Protein AF-A0A9J6PL91-F1 (afdb_monomer_lite)

Secondary structure (DSSP, 8-state):
-------PPPPPPP------------PPP----------S-TT------PPPSHHHHHHHHHHHHHTTB-HHHHHHHHHHHHTT-TT-EETTTTEETTTTB-HHHHHHHT-TTS--HHHHHHHHHHHIIIIIHHHHHHHH---TTT-BHHHHHHHHHHHHHHHHHHHHHHHTT--SBHHHHHHHHHHHHHHHTTPPPPPHHHHHHHHHHHS-GGGGGGTTT-BHHHHHHHHHHHH-TTTTTSBSBPTT-----

Radius of gyration: 18.69 Å; chains: 1; bounding box: 42×57×49 Å

InterPro domains:
  IPR023346 Lysozyme-like domain superfamily [SSF53955] (52-127)

Structure (mmCIF, N/CA/C/O backbone):
data_AF-A0A9J6PL91-F1
#
_entry.id   AF-A0A9J6PL91-F1
#
loop_
_atom_site.group_PDB
_atom_site.id
_atom_site.type_symbol
_atom_site.label_atom_id
_atom_site.label_alt_id
_atom_site.label_comp_id
_atom_site.label_asym_id
_atom_site.label_entity_id
_atom_site.label_seq_id
_atom_site.pdbx_PDB_ins_code
_atom_site.Cartn_x
_atom_site.Cartn_y
_atom_site.Cartn_z
_atom_site.occupancy
_atom_site.B_iso_or_equiv
_atom_site.auth_seq_id
_atom_site.auth_comp_id
_atom_site.auth_asym_id
_atom_site.auth_atom_id
_atom_site.pdbx_PDB_model_num
ATOM 1 N N . MET A 1 1 ? 14.217 32.139 1.574 1.00 29.06 1 MET A N 1
ATOM 2 C CA . MET A 1 1 ? 14.626 30.835 1.013 1.00 29.06 1 MET A CA 1
ATOM 3 C C . MET A 1 1 ? 15.094 29.975 2.173 1.00 29.06 1 MET A C 1
ATOM 5 O O . MET A 1 1 ? 16.170 30.234 2.690 1.00 29.06 1 MET A O 1
ATOM 9 N N . ALA A 1 2 ? 14.244 29.075 2.669 1.00 24.94 2 ALA A N 1
ATOM 10 C CA . ALA A 1 2 ? 14.565 28.221 3.812 1.00 24.94 2 ALA A CA 1
ATOM 11 C C . ALA A 1 2 ? 15.039 26.855 3.299 1.00 24.94 2 ALA A C 1
ATOM 13 O O . ALA A 1 2 ? 14.345 26.223 2.505 1.00 24.94 2 ALA A O 1
ATOM 14 N N . GLN A 1 3 ? 16.242 26.459 3.711 1.00 22.53 3 GLN A N 1
ATOM 15 C CA . GLN A 1 3 ? 16.859 25.169 3.418 1.00 22.53 3 GLN A CA 1
ATOM 16 C C . GLN A 1 3 ? 16.102 24.057 4.159 1.00 22.53 3 GLN A C 1
ATOM 18 O O . GLN A 1 3 ? 15.928 24.126 5.375 1.00 22.53 3 GLN A O 1
ATOM 23 N N . LEU A 1 4 ? 15.648 23.045 3.418 1.00 26.25 4 LEU A N 1
ATOM 24 C CA . LEU A 1 4 ? 15.196 21.768 3.965 1.00 26.25 4 LEU A CA 1
ATOM 25 C C . LEU A 1 4 ? 16.441 21.011 4.431 1.00 26.25 4 LEU A C 1
ATOM 27 O O . LEU A 1 4 ? 17.253 20.595 3.610 1.00 26.25 4 LEU A O 1
ATOM 31 N N . GLY A 1 5 ? 16.606 20.935 5.751 1.00 24.16 5 GLY A N 1
ATOM 32 C CA . GLY A 1 5 ? 17.713 20.248 6.402 1.00 24.16 5 GLY A CA 1
ATOM 33 C C . GLY A 1 5 ? 17.695 18.744 6.150 1.00 24.16 5 GLY A C 1
ATOM 34 O O . GLY A 1 5 ? 16.637 18.121 6.035 1.00 24.16 5 GLY A O 1
ATOM 35 N N . ASP A 1 6 ? 18.903 18.201 6.080 1.00 25.50 6 ASP A N 1
ATOM 36 C CA . ASP A 1 6 ? 19.236 16.805 5.844 1.00 25.50 6 ASP A CA 1
ATOM 37 C C . ASP A 1 6 ? 18.478 15.855 6.782 1.00 25.50 6 ASP A C 1
ATOM 39 O O . ASP A 1 6 ? 18.680 15.837 7.998 1.00 25.50 6 ASP A O 1
ATOM 43 N N . ILE A 1 7 ? 17.617 15.017 6.201 1.00 26.23 7 ILE A N 1
ATOM 44 C CA . ILE A 1 7 ? 17.064 13.851 6.886 1.00 26.23 7 ILE A CA 1
ATOM 45 C C . ILE A 1 7 ? 18.107 12.742 6.764 1.00 26.23 7 ILE A C 1
ATOM 47 O O . ILE A 1 7 ? 18.254 12.122 5.712 1.00 26.23 7 ILE A O 1
ATOM 51 N N . ALA A 1 8 ? 18.849 12.514 7.847 1.00 22.86 8 ALA A N 1
ATOM 52 C CA . ALA A 1 8 ? 19.732 11.363 7.973 1.00 22.86 8 ALA A CA 1
ATOM 53 C C . ALA A 1 8 ? 18.952 10.052 7.721 1.00 22.86 8 ALA A C 1
ATOM 55 O O . ALA A 1 8 ? 17.787 9.951 8.131 1.00 22.86 8 ALA A O 1
ATOM 56 N N . PRO A 1 9 ? 19.564 9.039 7.076 1.00 24.72 9 PRO A N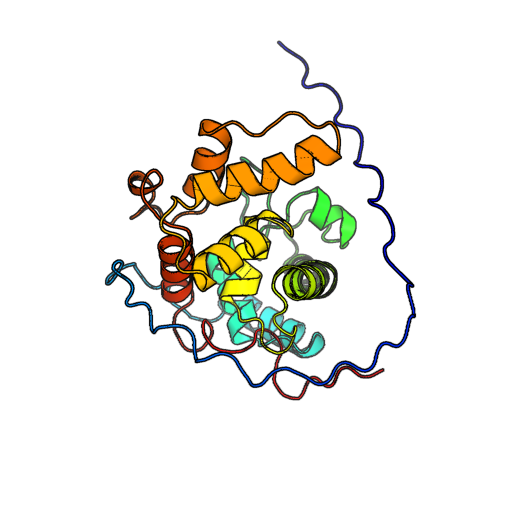 1
ATOM 57 C CA . PRO A 1 9 ? 18.930 7.738 6.897 1.00 24.72 9 PRO A CA 1
ATOM 58 C C . PRO A 1 9 ? 18.559 7.145 8.259 1.00 24.72 9 PRO A C 1
ATOM 60 O O . PRO A 1 9 ? 19.304 7.268 9.235 1.00 24.72 9 PRO A O 1
ATOM 63 N N . ALA A 1 10 ? 17.382 6.523 8.330 1.00 27.28 10 ALA A N 1
ATOM 64 C CA . ALA A 1 10 ? 16.941 5.838 9.535 1.00 27.28 10 ALA A CA 1
ATOM 65 C C . ALA A 1 10 ? 17.964 4.750 9.921 1.00 27.28 10 ALA A C 1
ATOM 67 O O . ALA A 1 10 ? 18.401 4.005 9.039 1.00 27.28 10 ALA A O 1
ATOM 68 N N . PRO A 1 11 ? 18.351 4.632 11.205 1.00 23.22 11 PRO A N 1
ATOM 69 C CA . PRO A 1 11 ? 19.074 3.455 11.661 1.00 23.22 11 PRO A CA 1
ATOM 70 C C . PRO A 1 11 ? 18.195 2.217 11.451 1.00 23.22 11 PRO A C 1
ATOM 72 O O . PRO A 1 11 ? 16.970 2.297 11.576 1.00 23.22 11 PRO A O 1
ATOM 75 N N . ALA A 1 12 ? 18.827 1.088 11.126 1.00 26.31 12 ALA A N 1
ATOM 76 C CA . ALA A 1 12 ? 18.164 -0.207 11.098 1.00 26.31 12 ALA A CA 1
ATOM 77 C C . ALA A 1 12 ? 17.419 -0.411 12.426 1.00 26.31 12 ALA A C 1
ATOM 79 O O . ALA A 1 12 ? 18.000 -0.234 13.500 1.00 26.31 12 ALA A O 1
ATOM 80 N N . GLY A 1 13 ? 16.121 -0.709 12.343 1.00 26.00 13 GLY A N 1
ATOM 81 C CA . GLY A 1 13 ? 15.351 -1.131 13.508 1.00 26.00 13 GLY A CA 1
ATOM 82 C C . GLY A 1 13 ? 15.956 -2.403 14.114 1.00 26.00 13 GLY A C 1
ATOM 83 O O . GLY A 1 13 ? 16.720 -3.091 13.433 1.00 26.00 13 GLY A O 1
ATOM 84 N N . PRO A 1 14 ? 15.659 -2.706 15.387 1.00 24.48 14 PRO A N 1
ATOM 85 C CA . PRO A 1 14 ? 16.159 -3.912 16.029 1.00 24.48 14 PRO A CA 1
ATOM 86 C C . PRO A 1 14 ? 15.794 -5.161 15.218 1.00 24.48 14 PRO A C 1
ATOM 88 O O . PRO A 1 14 ? 14.657 -5.337 14.781 1.00 24.48 14 PRO A O 1
ATOM 91 N N . ASP A 1 15 ? 16.805 -6.001 15.020 1.00 26.55 15 ASP A N 1
ATOM 92 C CA . ASP A 1 15 ? 16.700 -7.350 14.485 1.00 26.55 15 ASP A CA 1
ATOM 93 C C . ASP A 1 15 ? 15.988 -8.228 15.526 1.00 26.55 15 ASP A C 1
ATOM 95 O O . ASP A 1 15 ? 16.507 -8.442 16.622 1.00 26.55 15 ASP A O 1
ATOM 99 N N . PHE A 1 16 ? 14.775 -8.683 15.209 1.00 26.84 16 PHE A N 1
ATOM 100 C CA . PHE A 1 16 ? 13.997 -9.607 16.041 1.00 26.84 16 PHE A CA 1
ATOM 101 C C . PHE A 1 16 ? 14.114 -11.055 15.547 1.00 26.84 16 PHE A C 1
ATOM 103 O O . PHE A 1 16 ? 13.151 -11.821 15.607 1.00 26.84 16 PHE A O 1
ATOM 110 N N . THR A 1 17 ? 15.282 -11.461 15.047 1.00 24.94 17 THR A N 1
ATOM 111 C CA . THR A 1 17 ? 15.563 -12.879 14.822 1.00 24.94 17 THR A CA 1
ATOM 112 C C . THR A 1 17 ? 16.058 -13.552 16.112 1.00 24.94 17 THR A C 1
ATOM 114 O O . THR A 1 17 ? 17.029 -13.132 16.733 1.00 24.94 17 THR A O 1
ATOM 117 N N . ASN A 1 18 ? 15.375 -14.645 16.477 1.00 26.67 18 ASN A N 1
ATOM 118 C CA . ASN A 1 18 ? 15.661 -15.626 17.537 1.00 26.67 18 ASN A CA 1
ATOM 119 C C . ASN A 1 18 ? 15.235 -15.313 18.983 1.00 26.67 18 ASN A C 1
ATOM 121 O O . ASN A 1 18 ? 15.997 -14.804 19.800 1.00 26.67 18 ASN A O 1
ATOM 125 N N . GLY A 1 19 ? 14.059 -15.840 19.334 1.00 22.44 19 GLY A N 1
ATOM 126 C CA . GLY A 1 19 ? 13.713 -16.277 20.686 1.00 22.44 19 GLY A CA 1
ATOM 127 C C . GLY A 1 19 ? 12.979 -17.615 20.610 1.00 22.44 19 GLY A C 1
ATOM 128 O O . GLY A 1 19 ? 11.769 -17.652 20.420 1.00 22.44 19 GLY A O 1
ATOM 129 N N . THR A 1 20 ? 13.719 -18.721 20.680 1.00 30.03 20 THR A N 1
ATOM 130 C CA . THR A 1 20 ? 13.173 -20.076 20.804 1.00 30.03 20 THR A CA 1
ATOM 131 C C . THR A 1 20 ? 12.866 -20.357 22.269 1.00 30.03 20 THR A C 1
ATOM 133 O O . THR A 1 20 ? 13.799 -20.620 23.018 1.00 30.03 20 THR A O 1
ATOM 136 N N . ASP A 1 21 ? 11.592 -20.368 22.654 1.00 26.48 21 ASP A N 1
ATOM 137 C CA . ASP A 1 21 ? 11.136 -21.068 23.856 1.00 26.48 21 ASP A CA 1
ATOM 138 C C . ASP A 1 21 ? 9.832 -21.804 23.531 1.00 26.48 21 ASP A C 1
ATOM 140 O O . ASP A 1 21 ? 8.799 -21.213 23.216 1.00 26.48 21 ASP A O 1
ATOM 144 N N . GLY A 1 22 ? 9.925 -23.134 23.528 1.00 28.31 22 GLY A N 1
ATOM 145 C CA . GLY A 1 22 ? 8.844 -24.049 23.191 1.00 28.31 22 GLY A CA 1
ATOM 146 C C . GLY A 1 22 ? 7.821 -24.166 24.315 1.00 28.31 22 GLY A C 1
ATOM 147 O O . GLY A 1 22 ? 7.948 -25.031 25.180 1.00 28.31 22 GLY A O 1
ATOM 148 N N . ALA A 1 23 ? 6.781 -23.338 24.259 1.00 24.77 23 ALA A N 1
ATOM 149 C CA . ALA A 1 23 ? 5.541 -23.570 24.986 1.00 24.77 23 ALA A CA 1
ATOM 150 C C . ALA A 1 23 ? 4.520 -24.245 24.057 1.00 24.77 23 ALA A C 1
ATOM 152 O O . ALA A 1 23 ? 4.170 -23.720 23.002 1.00 24.77 23 ALA A O 1
ATOM 153 N N . ASP A 1 24 ? 4.081 -25.428 24.472 1.00 26.05 24 ASP A N 1
ATOM 154 C CA . ASP A 1 24 ? 3.017 -26.237 23.880 1.00 26.05 24 ASP A CA 1
ATOM 155 C C . ASP A 1 24 ? 1.724 -25.408 23.740 1.00 26.05 24 ASP A C 1
ATOM 157 O O . ASP A 1 24 ? 1.047 -25.104 24.725 1.00 26.05 24 ASP A O 1
ATOM 161 N N . PHE A 1 25 ? 1.428 -24.969 22.514 1.00 25.16 25 PHE A N 1
ATOM 162 C CA . PHE A 1 25 ? 0.276 -24.132 22.184 1.00 25.16 25 PHE A CA 1
ATOM 163 C C . PHE A 1 25 ? -0.822 -25.022 21.595 1.00 25.16 25 PHE A C 1
ATOM 165 O O . PHE A 1 25 ? -0.934 -25.201 20.382 1.00 25.16 25 PHE A O 1
ATOM 172 N N . THR A 1 26 ? -1.660 -25.602 22.453 1.00 22.86 26 THR A N 1
ATOM 173 C CA . THR A 1 26 ? -2.974 -26.082 22.010 1.00 22.86 26 THR A CA 1
ATOM 174 C C . THR A 1 26 ? -3.755 -24.892 21.460 1.00 22.86 26 THR A C 1
ATOM 176 O O . THR A 1 26 ? -4.084 -23.970 22.207 1.00 22.86 26 THR A O 1
ATOM 179 N N . LEU A 1 27 ? -4.025 -24.907 20.151 1.00 26.67 27 LEU A N 1
ATOM 180 C CA . LEU A 1 27 ? -4.842 -23.900 19.480 1.00 26.67 27 LEU A CA 1
ATOM 181 C C . LEU A 1 27 ? -6.214 -23.806 20.173 1.00 26.67 27 LEU A C 1
ATOM 183 O O . LEU A 1 27 ? -6.873 -24.840 20.335 1.00 26.67 27 LEU A O 1
ATOM 187 N N . PRO A 1 28 ? -6.675 -22.608 20.577 1.00 27.34 28 PRO A N 1
ATOM 188 C CA . PRO A 1 28 ? -8.076 -22.434 20.927 1.00 27.34 28 PRO A CA 1
ATOM 189 C C . PRO A 1 28 ? -8.950 -22.741 19.695 1.00 27.34 28 PRO A C 1
ATOM 191 O O . PRO A 1 28 ? -8.496 -22.570 18.559 1.00 27.34 28 PRO A O 1
ATOM 194 N N . PRO A 1 29 ? -10.188 -23.231 19.888 1.00 30.23 29 PRO A N 1
ATOM 195 C CA . PRO A 1 29 ? -11.107 -23.473 18.780 1.00 30.23 29 PRO A CA 1
ATOM 196 C C . PRO A 1 29 ? -11.302 -22.185 17.972 1.00 30.23 29 PRO A C 1
ATOM 198 O O . PRO A 1 29 ? -11.368 -21.104 18.556 1.00 30.23 29 PRO A O 1
ATOM 201 N N . ALA A 1 30 ? -11.377 -22.326 16.645 1.00 33.31 30 ALA A N 1
ATOM 202 C CA . ALA A 1 30 ? -11.550 -21.225 15.704 1.00 33.31 30 ALA A CA 1
ATOM 203 C C . ALA A 1 30 ? -12.642 -20.254 16.181 1.00 33.31 30 ALA A C 1
ATOM 205 O O . ALA A 1 30 ? -13.772 -20.669 16.458 1.00 33.31 30 ALA A O 1
ATOM 206 N N . GLU A 1 31 ? -12.284 -18.975 16.303 1.00 35.47 31 GLU A N 1
ATOM 207 C CA . GLU A 1 31 ? -13.248 -17.908 16.553 1.00 35.47 31 GLU A CA 1
ATOM 208 C C . GLU A 1 31 ? -14.307 -17.876 15.435 1.00 35.47 31 GLU A C 1
ATOM 210 O O . GLU A 1 31 ? -14.015 -18.254 14.295 1.00 35.47 31 GLU A O 1
ATOM 215 N N . PRO A 1 32 ? -15.555 -17.479 15.749 1.00 41.88 32 PRO A N 1
ATOM 216 C CA . PRO A 1 32 ? -16.629 -17.427 14.765 1.00 41.88 32 PRO A CA 1
ATOM 217 C C . PRO A 1 32 ? -16.267 -16.488 13.609 1.00 41.88 32 PRO A C 1
ATOM 219 O O . PRO A 1 32 ? -15.669 -15.436 13.824 1.00 41.88 32 PRO A O 1
ATOM 222 N N . GLU A 1 33 ? -16.652 -16.882 12.391 1.00 41.41 33 GLU A N 1
ATOM 223 C CA . GLU A 1 33 ? -16.452 -16.108 11.163 1.00 41.41 33 GLU A CA 1
ATOM 224 C C . GLU A 1 33 ? -16.826 -14.633 11.371 1.00 41.41 33 GLU A C 1
ATOM 226 O O . GLU A 1 33 ? -17.911 -14.322 11.875 1.00 41.41 33 GLU A O 1
ATOM 231 N N . ALA A 1 34 ? -15.916 -13.728 10.995 1.00 42.41 34 ALA A N 1
ATOM 232 C CA . ALA A 1 34 ? -16.141 -12.291 11.083 1.00 42.41 34 ALA A CA 1
ATOM 233 C C . ALA A 1 34 ? -17.460 -11.912 10.374 1.00 42.41 34 ALA A C 1
ATOM 235 O O . ALA A 1 34 ? -17.766 -12.460 9.307 1.00 42.41 34 ALA A O 1
ATOM 236 N N . PRO A 1 35 ? -18.264 -10.994 10.939 1.00 41.88 35 PRO A N 1
ATOM 237 C CA . PRO A 1 35 ? -19.553 -10.632 10.366 1.00 41.88 35 PRO A CA 1
ATOM 238 C C . PRO A 1 35 ? -19.402 -10.125 8.927 1.00 41.88 35 PRO A C 1
ATOM 240 O O . PRO A 1 35 ? -18.487 -9.371 8.594 1.00 41.88 35 PRO A O 1
ATOM 243 N N . THR A 1 36 ? -20.334 -10.514 8.056 1.00 51.94 36 THR A N 1
ATOM 244 C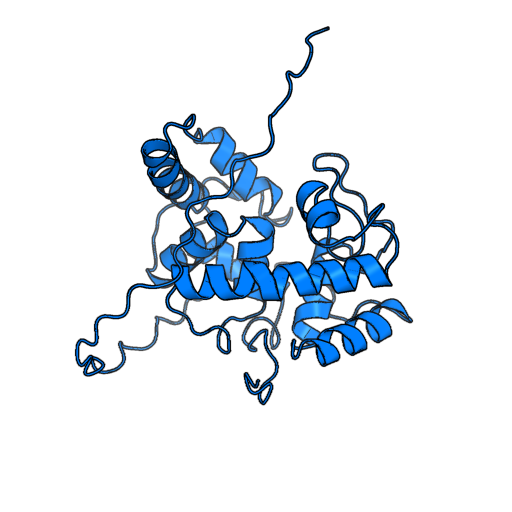 CA . THR A 1 36 ? -20.355 -10.076 6.656 1.00 51.94 36 THR A CA 1
ATOM 245 C C . THR A 1 36 ? -20.690 -8.581 6.584 1.00 51.94 36 THR A C 1
ATOM 247 O O . THR A 1 36 ? -21.858 -8.185 6.614 1.00 51.94 36 THR A O 1
ATOM 250 N N . ARG A 1 37 ? -19.668 -7.721 6.509 1.00 61.38 37 ARG A N 1
ATOM 251 C CA . ARG A 1 37 ? -19.845 -6.272 6.351 1.00 61.38 37 ARG A CA 1
ATOM 252 C C . ARG A 1 37 ? -20.430 -5.964 4.969 1.00 61.38 37 ARG A C 1
ATOM 254 O O . ARG A 1 37 ? -19.873 -6.338 3.942 1.00 61.38 37 ARG A O 1
ATOM 261 N N . THR A 1 38 ? -21.572 -5.272 4.931 1.00 62.25 38 THR A N 1
ATOM 262 C CA . THR A 1 38 ? -22.159 -4.777 3.676 1.00 62.25 38 THR A CA 1
ATOM 263 C C . THR A 1 38 ? -21.630 -3.373 3.391 1.00 62.25 38 THR A C 1
ATOM 265 O O . THR A 1 38 ? -21.973 -2.430 4.104 1.00 62.25 38 THR A O 1
ATOM 268 N N . SER A 1 39 ? -20.815 -3.227 2.342 1.00 70.94 39 SER A N 1
ATOM 269 C CA . SER A 1 39 ? -20.249 -1.931 1.949 1.00 70.94 39 SER A CA 1
ATOM 270 C C . SER A 1 39 ? -21.337 -0.930 1.553 1.00 70.94 39 SER A C 1
ATOM 272 O O . SER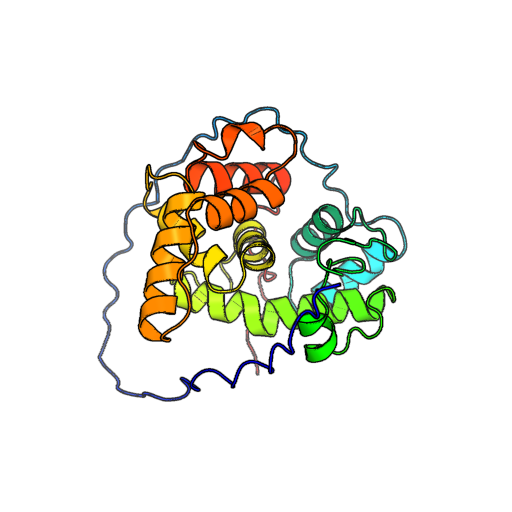 A 1 39 ? -22.154 -1.175 0.659 1.00 70.94 39 SER A O 1
ATOM 274 N N . ARG A 1 40 ? -21.303 0.258 2.167 1.00 82.69 40 ARG A N 1
ATOM 275 C CA . ARG A 1 40 ? -22.186 1.383 1.814 1.00 82.69 40 ARG A CA 1
ATOM 276 C C . ARG A 1 40 ? -21.746 2.153 0.560 1.00 82.69 40 ARG A C 1
ATOM 278 O O . ARG A 1 40 ? -22.457 3.060 0.138 1.00 82.69 40 ARG A O 1
ATOM 285 N N . PHE A 1 41 ? -20.615 1.796 -0.059 1.00 77.94 41 PHE A N 1
ATOM 286 C CA . PHE A 1 41 ? -20.035 2.492 -1.223 1.00 77.94 41 PHE A CA 1
ATOM 287 C C . PHE A 1 41 ? -20.401 1.862 -2.577 1.00 77.94 41 PHE A C 1
ATOM 289 O O . PHE A 1 41 ? -19.669 1.963 -3.566 1.00 77.94 41 PHE A O 1
ATOM 296 N N . SER A 1 42 ? -21.583 1.249 -2.656 1.00 65.31 42 SER A N 1
ATOM 297 C CA . SER A 1 42 ? -22.131 0.720 -3.910 1.00 65.31 42 SER A CA 1
ATOM 298 C C . SER A 1 42 ? -22.106 1.791 -5.014 1.00 65.31 42 SER A C 1
ATOM 300 O O . SER A 1 42 ? -22.656 2.875 -4.845 1.00 65.31 42 SER A O 1
ATOM 302 N N . GLY A 1 43 ? -21.450 1.496 -6.143 1.00 63.50 43 GLY A N 1
ATOM 303 C CA . GLY A 1 43 ? -21.349 2.415 -7.287 1.00 63.50 43 GLY A CA 1
ATOM 304 C C . GLY A 1 43 ? -20.013 3.146 -7.464 1.00 63.50 43 GLY A C 1
ATOM 305 O O . GLY A 1 43 ? -19.887 3.909 -8.421 1.00 63.50 43 GLY A O 1
ATOM 306 N N . LEU A 1 44 ? -18.995 2.904 -6.624 1.00 71.31 44 LEU A N 1
ATOM 307 C CA . LEU A 1 44 ? -17.624 3.282 -6.984 1.00 71.31 44 LEU A CA 1
ATOM 308 C C . LEU A 1 44 ? -17.255 2.647 -8.325 1.00 71.31 44 LEU A C 1
ATOM 310 O O . LEU A 1 44 ? -17.435 1.442 -8.515 1.00 71.31 44 LEU A O 1
ATOM 314 N N . THR A 1 45 ? -16.707 3.459 -9.235 1.00 68.75 45 THR A N 1
ATOM 315 C CA . THR A 1 45 ? -16.147 2.971 -10.495 1.00 68.75 45 THR A CA 1
ATOM 316 C C . THR A 1 45 ? -15.091 1.925 -10.165 1.00 68.75 45 THR A C 1
ATOM 318 O O . THR A 1 45 ? -13.994 2.260 -9.693 1.00 68.75 45 THR A O 1
ATOM 321 N N . VAL A 1 46 ? -15.439 0.659 -10.397 1.00 63.75 46 VAL A N 1
ATOM 322 C CA . VAL A 1 46 ? -14.471 -0.430 -10.485 1.00 63.75 46 VAL A CA 1
ATOM 323 C C . VAL A 1 46 ? -13.556 -0.017 -11.630 1.00 63.75 46 VAL A C 1
ATOM 325 O O . VAL A 1 46 ? -14.028 0.180 -12.754 1.00 63.75 46 VAL A O 1
ATOM 328 N N . MET A 1 47 ? -12.276 0.244 -11.344 1.00 57.38 47 MET A N 1
ATOM 329 C CA . MET A 1 47 ? -11.330 0.489 -12.435 1.00 57.38 47 MET A CA 1
ATOM 330 C C . MET A 1 47 ? -11.404 -0.716 -13.361 1.00 57.38 47 MET A C 1
ATOM 332 O O . MET A 1 47 ? -11.531 -1.825 -12.853 1.00 57.38 47 MET A O 1
ATOM 336 N N . ASN A 1 48 ? -11.362 -0.508 -14.683 1.00 54.56 48 ASN A N 1
ATOM 337 C CA . ASN A 1 48 ? -11.391 -1.612 -15.640 1.00 54.56 48 ASN A CA 1
ATOM 338 C C . ASN A 1 48 ? -10.363 -2.667 -15.184 1.00 54.56 48 ASN A C 1
ATOM 340 O O . ASN A 1 48 ? -9.164 -2.384 -15.263 1.00 54.56 48 ASN A O 1
ATOM 344 N N . PRO A 1 49 ? -10.799 -3.828 -14.654 1.00 53.03 49 PRO A N 1
ATOM 345 C CA . PRO A 1 49 ? -9.954 -4.725 -13.861 1.00 53.03 49 PRO A CA 1
ATOM 346 C C . PRO A 1 49 ? -9.083 -5.603 -14.766 1.00 53.03 49 PRO A C 1
ATOM 348 O O . PRO A 1 49 ? -8.740 -6.738 -14.432 1.00 53.03 49 PRO A O 1
ATOM 351 N N . GLY A 1 50 ? -8.783 -5.094 -15.959 1.00 61.59 50 GLY A N 1
ATOM 352 C CA . GLY A 1 50 ? -7.965 -5.760 -16.942 1.00 61.59 50 GLY A CA 1
ATOM 353 C C . GLY A 1 50 ? -6.528 -5.837 -16.464 1.00 61.59 50 GLY A C 1
ATOM 354 O O . GLY A 1 50 ? -6.041 -4.986 -15.727 1.00 61.59 50 GLY A O 1
ATOM 355 N N . GLN A 1 51 ? -5.833 -6.866 -16.921 1.00 73.19 51 GLN A N 1
ATOM 356 C CA . GLN A 1 51 ? -4.381 -6.888 -16.869 1.00 73.19 51 GLN A CA 1
ATOM 357 C C . GLN A 1 51 ? -3.807 -5.626 -17.536 1.00 73.19 51 GLN A C 1
ATOM 359 O O . GLN A 1 51 ? -4.434 -5.099 -18.467 1.00 73.19 51 GLN A O 1
ATOM 364 N N . PRO A 1 52 ? -2.617 -5.155 -17.117 1.00 82.75 52 PRO A N 1
ATOM 365 C CA . PRO A 1 52 ? -1.918 -4.105 -17.843 1.00 82.75 52 PRO A CA 1
ATOM 366 C C . PRO A 1 52 ? -1.850 -4.436 -19.344 1.00 82.75 52 PRO A C 1
ATOM 368 O O . PRO A 1 52 ? -1.710 -5.605 -19.714 1.00 82.75 52 PRO A O 1
ATOM 371 N N . PRO A 1 53 ? -1.977 -3.454 -20.245 1.00 82.81 53 PRO A N 1
ATOM 372 C CA . PRO A 1 53 ? -2.096 -3.745 -21.666 1.00 82.81 53 PRO A CA 1
ATOM 373 C C . PRO A 1 53 ? -0.792 -4.298 -22.262 1.00 82.81 53 PRO A C 1
ATOM 375 O O . PRO A 1 53 ? 0.317 -3.976 -21.830 1.00 82.81 53 PRO A O 1
ATOM 378 N N . GLY A 1 54 ? -0.938 -5.103 -23.317 1.00 89.69 54 GLY A N 1
ATOM 379 C CA . GLY A 1 54 ? 0.151 -5.498 -24.212 1.00 89.69 54 GLY A CA 1
ATOM 380 C C . GLY A 1 54 ? 1.331 -6.193 -23.526 1.00 89.69 54 GLY A C 1
ATOM 381 O O . GLY A 1 54 ? 1.180 -7.167 -22.784 1.00 89.69 54 GLY A O 1
ATOM 382 N N . ASN A 1 55 ? 2.535 -5.703 -23.819 1.00 92.25 55 ASN A N 1
ATOM 383 C CA . ASN A 1 55 ? 3.783 -6.251 -23.293 1.00 92.25 55 ASN A CA 1
ATOM 384 C C . ASN A 1 55 ? 3.905 -6.089 -21.771 1.00 92.25 55 ASN A C 1
ATOM 386 O O . ASN A 1 55 ? 4.518 -6.945 -21.136 1.00 92.25 55 ASN A O 1
ATOM 390 N N . ILE A 1 56 ? 3.304 -5.046 -21.186 1.00 95.31 56 ILE A N 1
ATOM 391 C CA . ILE A 1 56 ? 3.330 -4.833 -19.735 1.00 95.31 56 ILE A CA 1
ATOM 392 C C . ILE A 1 56 ? 2.567 -5.951 -19.031 1.00 95.31 56 ILE A C 1
ATOM 394 O O . ILE A 1 56 ? 3.128 -6.578 -18.143 1.00 95.31 56 ILE A O 1
ATOM 398 N N . GLY A 1 57 ? 1.351 -6.286 -19.475 1.00 92.69 57 GLY A N 1
ATOM 399 C CA . GLY A 1 57 ? 0.582 -7.379 -18.867 1.00 92.69 57 GLY A CA 1
ATOM 400 C C . GLY A 1 57 ? 1.295 -8.723 -18.952 1.00 92.69 57 GLY A C 1
ATOM 401 O O . GLY A 1 57 ? 1.338 -9.469 -17.978 1.00 92.69 57 GLY A O 1
ATOM 402 N N . THR A 1 58 ? 1.925 -9.006 -20.096 1.00 94.56 58 THR A N 1
ATOM 403 C CA . THR A 1 58 ? 2.716 -10.235 -20.275 1.00 94.56 58 THR A CA 1
ATOM 404 C C . THR A 1 58 ? 3.894 -10.285 -19.300 1.00 94.56 58 THR A C 1
ATOM 406 O O . THR A 1 58 ? 4.107 -11.302 -18.644 1.00 94.56 58 THR A O 1
ATOM 409 N N . MET A 1 59 ? 4.630 -9.180 -19.164 1.00 95.88 59 MET A N 1
ATOM 410 C CA . MET A 1 59 ? 5.773 -9.072 -18.256 1.00 95.88 59 MET A CA 1
ATOM 411 C C . MET A 1 59 ? 5.350 -9.177 -16.786 1.00 95.88 59 MET A C 1
ATOM 413 O O . MET A 1 59 ? 5.967 -9.915 -16.022 1.00 95.88 59 MET A O 1
ATOM 417 N N . THR A 1 60 ? 4.275 -8.487 -16.401 1.00 96.06 60 THR A N 1
ATOM 418 C CA . THR A 1 60 ? 3.687 -8.551 -15.060 1.00 96.06 60 THR A CA 1
ATOM 419 C C . THR A 1 60 ? 3.285 -9.979 -14.702 1.00 96.06 60 THR A C 1
ATOM 421 O O . THR A 1 60 ? 3.639 -10.451 -13.625 1.00 96.06 60 THR A O 1
ATOM 424 N N . HIS A 1 61 ? 2.614 -10.691 -15.612 1.00 94.44 61 HIS A N 1
ATOM 425 C CA . HIS A 1 61 ? 2.212 -12.078 -15.390 1.00 94.44 61 HIS A CA 1
ATOM 426 C C . HIS A 1 61 ? 3.427 -13.001 -15.228 1.00 94.44 61 HIS A C 1
ATOM 428 O O . HIS A 1 61 ? 3.499 -13.771 -14.271 1.00 94.44 61 HIS A O 1
ATOM 434 N N . GLN A 1 62 ? 4.413 -12.896 -16.122 1.00 95.44 62 GLN A N 1
ATOM 435 C CA . GLN A 1 62 ? 5.623 -13.718 -16.065 1.00 95.44 62 GLN A CA 1
ATOM 436 C C . GLN A 1 62 ? 6.401 -13.515 -14.761 1.00 95.44 62 GLN A C 1
ATOM 438 O O . GLN A 1 62 ? 6.772 -14.496 -14.119 1.00 95.44 62 GLN A O 1
ATOM 443 N N . LEU A 1 63 ? 6.622 -12.262 -14.354 1.00 97.19 63 LEU A N 1
ATOM 444 C CA . LEU A 1 63 ? 7.339 -11.950 -13.119 1.00 97.19 63 LEU A CA 1
ATOM 445 C C . LEU A 1 63 ? 6.552 -12.391 -11.880 1.00 97.19 63 LEU A C 1
ATOM 447 O O . LEU A 1 63 ? 7.133 -13.014 -10.999 1.00 97.19 63 LEU A O 1
ATOM 451 N N . ALA A 1 64 ? 5.237 -12.157 -11.824 1.00 96.12 64 ALA A N 1
ATOM 452 C CA . ALA A 1 64 ? 4.417 -12.627 -10.705 1.00 96.12 64 ALA A CA 1
ATOM 453 C C . ALA A 1 64 ? 4.528 -14.150 -10.522 1.00 96.12 64 ALA A C 1
ATOM 455 O O . ALA A 1 64 ? 4.762 -14.625 -9.411 1.00 96.12 64 ALA A O 1
ATOM 456 N N . GLY A 1 65 ? 4.468 -14.908 -11.624 1.00 94.88 65 GLY A N 1
ATOM 457 C CA . GLY A 1 65 ? 4.632 -16.362 -11.600 1.00 94.88 65 GLY A CA 1
ATOM 458 C C . GLY A 1 65 ? 5.989 -16.820 -11.055 1.00 94.88 65 GLY A C 1
ATOM 459 O O . GLY A 1 65 ? 6.041 -17.788 -10.302 1.00 94.88 65 GLY A O 1
ATOM 460 N N . GLN A 1 66 ? 7.078 -16.106 -11.363 1.00 95.38 66 GLN A N 1
ATOM 461 C CA . GLN A 1 66 ? 8.417 -16.410 -10.828 1.00 95.38 66 GLN A CA 1
ATOM 462 C C . GLN A 1 66 ? 8.508 -16.226 -9.307 1.00 95.38 66 GLN A C 1
ATOM 464 O O . GLN A 1 66 ? 9.289 -16.914 -8.658 1.00 95.38 66 GLN A O 1
ATOM 469 N N . TYR A 1 67 ? 7.700 -15.325 -8.747 1.00 95.06 67 TYR A N 1
ATOM 470 C CA . TYR A 1 67 ? 7.649 -15.030 -7.313 1.00 95.06 67 TYR A CA 1
ATOM 471 C C . TYR A 1 67 ? 6.577 -15.843 -6.573 1.00 95.06 67 TYR A C 1
ATOM 473 O O . TYR A 1 67 ? 6.363 -15.631 -5.382 1.00 95.06 67 TYR A O 1
ATOM 481 N N . GLY A 1 68 ? 5.858 -16.739 -7.261 1.00 95.06 68 GLY A N 1
ATOM 482 C CA . GLY A 1 68 ? 4.712 -17.439 -6.675 1.00 95.06 68 GLY A CA 1
ATOM 483 C C . GLY A 1 68 ? 3.567 -16.496 -6.284 1.00 95.06 68 GLY A C 1
ATOM 484 O O . GLY A 1 68 ? 2.748 -16.837 -5.436 1.00 95.06 68 GLY A O 1
ATOM 485 N N . VAL A 1 69 ? 3.505 -15.306 -6.883 1.00 95.31 69 VAL A N 1
ATOM 486 C CA . VAL A 1 69 ? 2.462 -14.300 -6.666 1.00 95.31 69 VAL A CA 1
ATOM 487 C C . VAL A 1 69 ? 1.342 -14.508 -7.680 1.00 95.31 69 VAL A C 1
ATOM 489 O O . VAL A 1 69 ? 1.590 -14.799 -8.850 1.00 95.31 69 VAL A O 1
ATOM 492 N N . ASN A 1 70 ? 0.097 -14.327 -7.244 1.00 93.00 70 ASN A N 1
ATOM 493 C CA . ASN A 1 70 ? -1.074 -14.349 -8.104 1.00 93.00 70 ASN A CA 1
ATOM 494 C C . ASN A 1 70 ? -0.963 -13.235 -9.175 1.00 93.00 70 ASN A C 1
ATOM 496 O O . ASN A 1 70 ? -0.972 -12.044 -8.834 1.00 93.00 70 ASN A O 1
ATOM 500 N N . PRO A 1 71 ? -0.891 -13.590 -10.472 1.00 92.06 71 PRO A N 1
ATOM 501 C CA . PRO A 1 71 ? -0.729 -12.618 -11.552 1.00 92.06 71 PRO A CA 1
ATOM 502 C C . PRO A 1 71 ? -1.874 -11.614 -11.667 1.00 92.06 71 PRO A C 1
ATOM 504 O O . PRO A 1 71 ? -1.656 -10.458 -12.031 1.00 92.06 71 PRO A O 1
ATOM 507 N N . GLU A 1 72 ? -3.098 -12.032 -11.343 1.00 89.69 72 GLU A N 1
ATOM 508 C CA . GLU A 1 72 ? -4.261 -11.152 -11.385 1.00 89.69 72 GLU A CA 1
ATOM 509 C C . GLU A 1 72 ? -4.186 -10.081 -10.303 1.00 89.69 72 GLU A C 1
ATOM 511 O O . GLU A 1 72 ? -4.358 -8.896 -10.598 1.00 89.69 72 GLU A O 1
ATOM 516 N N . SER A 1 73 ? -3.855 -10.486 -9.077 1.00 91.19 73 SER A N 1
ATOM 517 C CA . SER A 1 73 ? -3.672 -9.584 -7.941 1.00 91.19 73 SER A CA 1
ATOM 518 C C . SER A 1 73 ? -2.563 -8.567 -8.199 1.00 91.19 73 SER A C 1
ATOM 520 O O . SER A 1 73 ? -2.759 -7.366 -7.994 1.00 91.19 73 SER A O 1
ATOM 522 N N . TYR A 1 74 ? -1.415 -9.019 -8.711 1.00 94.19 74 TYR A N 1
ATOM 523 C CA . TYR A 1 74 ? -0.300 -8.123 -9.008 1.00 94.19 74 TYR A CA 1
ATOM 524 C C . TYR A 1 74 ? -0.582 -7.203 -10.206 1.00 94.19 74 TYR A C 1
ATOM 526 O O . TYR A 1 74 ? -0.297 -6.006 -10.152 1.00 94.19 74 TYR A O 1
ATOM 534 N N . GLY A 1 75 ? -1.232 -7.717 -11.254 1.00 92.69 75 GLY A N 1
ATOM 535 C CA . GLY A 1 75 ? -1.698 -6.907 -12.380 1.00 92.69 75 GLY A CA 1
ATOM 536 C C . GLY A 1 75 ? -2.668 -5.803 -11.963 1.00 92.69 75 GLY A C 1
ATOM 537 O O . GLY A 1 75 ? -2.549 -4.673 -12.438 1.00 92.69 75 GLY A O 1
ATOM 538 N N . ARG A 1 76 ? -3.578 -6.084 -11.025 1.00 89.88 76 ARG A N 1
ATOM 539 C CA . ARG A 1 76 ? -4.506 -5.076 -10.488 1.00 89.88 76 ARG A CA 1
ATOM 540 C C . ARG A 1 76 ? -3.794 -4.009 -9.668 1.00 89.88 76 ARG A C 1
ATOM 542 O O . ARG A 1 76 ? -4.107 -2.835 -9.841 1.00 89.88 76 ARG A O 1
ATOM 549 N N . LEU A 1 77 ? -2.796 -4.379 -8.864 1.00 92.12 77 LEU A N 1
ATOM 550 C CA . LEU A 1 77 ? -1.943 -3.401 -8.181 1.00 92.12 77 LEU A CA 1
ATOM 551 C C . LEU A 1 77 ? -1.288 -2.448 -9.193 1.00 92.12 77 LEU A C 1
ATOM 553 O O . LEU A 1 77 ? -1.401 -1.235 -9.046 1.00 92.12 77 LEU A O 1
ATOM 557 N N . VAL A 1 78 ? -0.687 -2.975 -10.267 1.00 94.19 78 VAL A N 1
ATOM 558 C CA . VAL A 1 78 ? -0.067 -2.155 -11.328 1.00 94.19 78 VAL A CA 1
ATOM 559 C C . VAL A 1 78 ? -1.076 -1.209 -11.986 1.00 94.19 78 VAL A C 1
ATOM 561 O O . VAL A 1 78 ? -0.764 -0.045 -12.257 1.00 94.19 78 VAL A O 1
ATOM 564 N N . MET A 1 79 ? -2.294 -1.686 -12.243 1.00 91.75 79 MET A N 1
ATOM 565 C CA . MET A 1 79 ? -3.352 -0.863 -12.827 1.00 91.75 79 MET A CA 1
ATOM 566 C C . MET A 1 79 ? -3.809 0.257 -11.898 1.00 91.75 79 MET A C 1
ATOM 568 O O . MET A 1 79 ? -4.032 1.369 -12.374 1.00 91.75 79 MET A O 1
ATOM 572 N N . ILE A 1 80 ? -3.911 -0.009 -10.598 1.00 88.62 80 ILE A N 1
ATOM 573 C CA . ILE A 1 80 ? -4.293 1.004 -9.613 1.00 88.62 80 ILE A CA 1
ATOM 574 C C . ILE A 1 80 ? -3.193 2.062 -9.469 1.00 88.62 80 ILE A C 1
ATOM 576 O O . ILE A 1 80 ? -3.494 3.253 -9.443 1.00 88.62 80 ILE A O 1
ATOM 580 N N . GLU A 1 81 ? -1.929 1.641 -9.421 1.00 91.12 81 GLU A N 1
ATOM 581 C CA . GLU A 1 81 ? -0.799 2.544 -9.190 1.00 91.12 81 GLU A CA 1
ATOM 582 C C . GLU A 1 81 ? -0.459 3.415 -10.408 1.00 91.12 81 GLU A C 1
ATOM 584 O O . GLU A 1 81 ? -0.094 4.582 -10.270 1.00 91.12 81 GLU A O 1
ATOM 589 N N . SER A 1 82 ? -0.575 2.878 -11.625 1.00 93.56 82 SER A N 1
ATOM 590 C CA . SER A 1 82 ? -0.046 3.554 -12.819 1.00 93.56 82 SER A CA 1
ATOM 591 C C . SER A 1 82 ? -0.927 3.466 -14.056 1.00 93.56 82 SER A C 1
ATOM 593 O O . SER A 1 82 ? -0.557 4.008 -15.097 1.00 93.56 82 SER A O 1
ATOM 595 N N . THR A 1 83 ? -2.060 2.761 -14.007 1.00 92.06 83 THR A N 1
ATOM 596 C CA . THR A 1 83 ? -2.846 2.381 -15.198 1.00 92.06 83 THR A CA 1
ATOM 597 C C . THR A 1 83 ? -2.021 1.631 -16.258 1.00 92.06 83 THR A C 1
ATOM 599 O O . THR A 1 83 ? -2.315 1.692 -17.450 1.00 92.06 83 THR A O 1
ATOM 602 N N . GLY A 1 84 ? -0.955 0.939 -15.832 1.00 93.50 84 GLY A N 1
ATOM 603 C CA . GLY A 1 84 ? -0.015 0.251 -16.721 1.00 93.50 84 GLY A CA 1
ATOM 604 C C . GLY A 1 84 ? 0.972 1.178 -17.441 1.00 93.50 84 GLY A C 1
ATOM 605 O O . GLY A 1 84 ? 1.597 0.755 -18.413 1.00 93.50 84 GLY A O 1
ATOM 606 N N . ASN A 1 85 ? 1.120 2.430 -16.998 1.00 95.19 85 ASN A N 1
ATOM 607 C CA . ASN A 1 85 ? 2.036 3.400 -17.593 1.00 95.19 85 ASN A CA 1
ATOM 608 C C . ASN A 1 85 ? 3.427 3.343 -16.925 1.00 95.19 85 ASN A C 1
ATOM 610 O O . ASN A 1 85 ? 3.583 3.825 -15.800 1.00 95.19 85 ASN A O 1
ATOM 614 N N . PRO A 1 86 ? 4.478 2.848 -17.608 1.00 96.69 86 PRO A N 1
ATOM 615 C CA . PRO A 1 86 ? 5.824 2.807 -17.038 1.00 96.69 86 PRO A CA 1
ATOM 616 C C . PRO A 1 86 ? 6.449 4.192 -16.846 1.00 96.69 86 PRO A C 1
ATOM 618 O O . PRO A 1 86 ? 7.396 4.312 -16.083 1.00 96.69 86 PRO A O 1
ATOM 621 N N . ALA A 1 87 ? 5.908 5.242 -17.470 1.00 96.94 87 ALA A N 1
ATOM 622 C CA . ALA A 1 87 ? 6.337 6.626 -17.279 1.00 96.94 87 ALA A CA 1
ATOM 623 C C . ALA A 1 87 ? 5.538 7.370 -16.188 1.00 96.94 87 ALA A C 1
ATOM 625 O O . ALA A 1 87 ? 5.677 8.585 -16.049 1.00 96.94 87 ALA A O 1
ATOM 626 N N . ALA A 1 88 ? 4.674 6.683 -15.428 1.00 96.50 88 ALA A N 1
ATOM 627 C CA . ALA A 1 88 ? 3.890 7.312 -14.369 1.00 96.50 88 ALA A CA 1
ATOM 628 C C . ALA A 1 88 ? 4.800 7.946 -13.303 1.00 96.50 88 ALA A C 1
ATOM 630 O O . ALA A 1 88 ? 5.717 7.302 -12.788 1.00 96.50 88 ALA A O 1
ATOM 631 N N . HIS A 1 89 ? 4.530 9.204 -12.948 1.00 97.00 89 HIS A N 1
ATOM 632 C CA . HIS A 1 89 ? 5.314 9.963 -11.973 1.00 97.00 89 HIS A CA 1
ATOM 633 C C . HIS A 1 89 ? 4.407 10.748 -11.034 1.00 97.00 89 HIS A C 1
ATOM 635 O O . HIS A 1 89 ? 3.649 11.619 -11.461 1.00 97.00 89 HIS A O 1
ATOM 641 N N . ASN A 1 90 ? 4.531 10.469 -9.741 1.00 91.12 90 ASN A N 1
ATOM 642 C CA . ASN A 1 90 ? 3.936 11.284 -8.698 1.00 91.12 90 ASN A CA 1
ATOM 643 C C . ASN A 1 90 ? 4.929 12.368 -8.264 1.00 91.12 90 ASN A C 1
ATOM 645 O O . ASN A 1 90 ? 5.891 12.100 -7.546 1.00 91.12 90 ASN A O 1
ATOM 649 N N . THR A 1 91 ? 4.677 13.613 -8.660 1.00 89.94 91 THR A N 1
ATOM 650 C CA . THR A 1 91 ? 5.558 14.752 -8.357 1.00 89.94 91 THR A CA 1
ATOM 651 C C . THR A 1 91 ? 5.608 15.122 -6.874 1.00 89.94 91 THR A C 1
ATOM 653 O O . THR A 1 91 ? 6.563 15.765 -6.446 1.00 89.94 91 THR A O 1
ATOM 656 N N . GLY A 1 92 ? 4.615 14.716 -6.075 1.00 84.69 92 GLY A N 1
ATOM 657 C CA . GLY A 1 92 ? 4.570 15.004 -4.641 1.00 84.69 92 GLY A CA 1
ATOM 658 C C . GLY A 1 92 ? 5.430 14.064 -3.793 1.00 84.69 92 GLY A C 1
ATOM 659 O O . GLY A 1 92 ? 5.920 14.471 -2.743 1.00 84.69 92 GLY A O 1
ATOM 660 N N . THR A 1 93 ? 5.614 12.814 -4.228 1.00 84.06 93 THR A N 1
ATOM 661 C CA . THR A 1 93 ? 6.369 11.780 -3.487 1.00 84.06 93 THR A CA 1
ATOM 662 C C . THR A 1 93 ? 7.605 11.266 -4.226 1.00 84.06 93 THR A C 1
ATOM 664 O O . THR A 1 93 ? 8.373 10.488 -3.662 1.00 84.06 93 THR A O 1
ATOM 667 N N . ASP A 1 94 ? 7.788 11.664 -5.486 1.00 92.56 94 ASP A N 1
ATOM 668 C CA . ASP A 1 94 ? 8.748 11.084 -6.432 1.00 92.56 94 ASP A CA 1
ATOM 669 C C . ASP A 1 94 ? 8.610 9.556 -6.601 1.00 92.56 94 ASP A C 1
ATOM 671 O O . ASP A 1 94 ? 9.575 8.846 -6.908 1.00 92.56 94 ASP A O 1
ATOM 675 N N . ALA A 1 95 ? 7.391 9.046 -6.398 1.00 94.12 95 ALA A N 1
ATOM 676 C CA . ALA A 1 95 ? 7.013 7.688 -6.763 1.00 94.12 95 ALA A CA 1
ATOM 677 C C . ALA A 1 95 ? 6.953 7.542 -8.290 1.00 94.12 95 ALA A C 1
ATOM 679 O O . ALA A 1 95 ? 6.466 8.437 -8.990 1.00 94.12 95 ALA A O 1
ATOM 680 N N . ARG A 1 96 ? 7.500 6.438 -8.815 1.00 97.69 96 ARG A N 1
ATOM 681 C CA . ARG A 1 96 ? 7.722 6.264 -10.259 1.00 97.69 96 ARG A CA 1
ATOM 682 C C . ARG A 1 96 ? 7.362 4.876 -10.770 1.00 97.69 96 ARG A C 1
ATOM 684 O O . ARG A 1 96 ? 7.514 3.874 -10.066 1.00 97.69 96 ARG A O 1
ATOM 691 N N . GLY A 1 97 ? 6.963 4.848 -12.036 1.00 97.31 97 GLY A N 1
ATOM 692 C CA . GLY A 1 97 ? 6.752 3.647 -12.828 1.00 97.31 97 GLY A CA 1
ATOM 693 C C . GLY A 1 97 ? 5.519 2.846 -12.440 1.00 97.31 97 GLY A C 1
ATOM 694 O O . GLY A 1 97 ? 4.586 3.352 -11.817 1.00 97.31 97 GLY A O 1
ATOM 695 N N . LEU A 1 98 ? 5.529 1.579 -12.839 1.00 97.25 98 LEU A N 1
ATOM 696 C CA . LEU A 1 98 ? 4.361 0.699 -12.832 1.00 97.25 98 LEU A CA 1
ATOM 697 C C . LEU A 1 98 ? 3.793 0.419 -11.436 1.00 97.25 98 LEU A C 1
ATOM 699 O O . LEU A 1 98 ? 2.584 0.273 -11.291 1.00 97.25 98 LEU A O 1
ATOM 703 N N . THR A 1 99 ? 4.661 0.371 -10.427 1.00 96.19 99 THR A N 1
ATOM 704 C CA . THR A 1 99 ? 4.309 0.098 -9.023 1.00 96.19 99 THR A CA 1
ATOM 705 C C . THR A 1 99 ? 4.535 1.297 -8.103 1.00 96.19 99 THR A C 1
ATOM 707 O O . THR A 1 99 ? 4.572 1.136 -6.889 1.00 96.19 99 THR A O 1
ATOM 710 N N . GLN A 1 100 ? 4.731 2.494 -8.677 1.00 96.00 100 GLN A N 1
ATOM 711 C CA . GLN A 1 100 ? 4.865 3.758 -7.939 1.00 96.00 100 GLN A CA 1
ATOM 712 C C . GLN A 1 100 ? 5.857 3.693 -6.756 1.00 96.00 100 GLN A C 1
ATOM 714 O O . GLN A 1 100 ? 5.627 4.223 -5.668 1.00 96.00 100 GLN A O 1
ATOM 719 N N . LEU A 1 101 ? 7.025 3.083 -6.974 1.00 94.06 101 LEU A N 1
ATOM 720 C CA . LEU A 1 101 ? 8.039 2.955 -5.928 1.00 94.06 101 LEU A CA 1
ATOM 721 C C . LEU A 1 101 ? 8.659 4.315 -5.594 1.00 94.06 101 LEU A C 1
ATOM 723 O O . LEU A 1 101 ? 9.164 5.030 -6.469 1.00 94.06 101 LEU A O 1
ATOM 727 N N . THR A 1 102 ? 8.668 4.649 -4.305 1.00 93.50 102 THR A N 1
ATOM 728 C CA . THR A 1 102 ? 9.326 5.850 -3.772 1.00 93.50 102 THR A CA 1
ATOM 729 C C . THR A 1 102 ? 10.854 5.731 -3.852 1.00 93.50 102 THR A C 1
ATOM 731 O O . THR A 1 102 ? 11.378 4.615 -3.939 1.00 93.50 102 THR A O 1
ATOM 734 N N . PRO A 1 103 ? 11.612 6.846 -3.797 1.00 95.12 103 PRO A N 1
ATOM 735 C CA . PRO A 1 103 ? 13.073 6.799 -3.895 1.00 95.12 103 PRO A CA 1
ATOM 736 C C . PRO A 1 103 ? 13.757 5.823 -2.915 1.00 95.12 103 PRO A C 1
ATOM 738 O O . PRO A 1 103 ? 14.621 5.074 -3.372 1.00 95.12 103 PRO A O 1
ATOM 741 N N . PRO A 1 104 ? 13.368 5.737 -1.622 1.00 93.00 104 PRO A N 1
ATOM 742 C CA . PRO A 1 104 ? 13.970 4.774 -0.696 1.00 93.00 104 PRO A CA 1
ATOM 743 C C . PRO A 1 104 ? 13.758 3.314 -1.113 1.00 93.00 104 PRO A C 1
ATOM 745 O O . PRO A 1 104 ? 14.689 2.515 -1.050 1.00 93.00 104 PRO A O 1
ATOM 748 N N . ILE A 1 105 ? 12.558 2.970 -1.590 1.00 92.56 105 ILE A N 1
ATOM 749 C CA . ILE A 1 105 ? 12.234 1.606 -2.030 1.00 92.56 105 ILE A CA 1
ATOM 750 C C . ILE A 1 105 ? 12.959 1.281 -3.339 1.00 92.56 105 ILE A C 1
ATOM 752 O O . ILE A 1 105 ? 13.565 0.218 -3.461 1.00 92.56 105 ILE A O 1
ATOM 756 N N . ARG A 1 106 ? 12.999 2.227 -4.289 1.00 95.50 106 ARG A N 1
ATOM 757 C CA . ARG A 1 106 ? 13.775 2.072 -5.530 1.00 95.50 106 ARG A CA 1
ATOM 758 C C . ARG A 1 106 ? 15.256 1.839 -5.257 1.00 95.50 106 ARG A C 1
ATOM 760 O O . ARG A 1 106 ? 15.858 0.994 -5.915 1.00 95.50 106 ARG A O 1
ATOM 767 N N . ALA A 1 107 ? 15.831 2.560 -4.295 1.00 96.50 107 ALA A N 1
ATOM 768 C CA . ALA A 1 107 ? 17.220 2.378 -3.891 1.00 96.50 107 ALA A CA 1
ATOM 769 C C . ALA A 1 107 ? 17.448 1.005 -3.241 1.00 96.50 107 ALA A C 1
ATOM 771 O O . ALA A 1 107 ? 18.390 0.313 -3.617 1.00 96.50 107 ALA A O 1
ATOM 772 N N . LYS A 1 108 ? 16.563 0.585 -2.324 1.00 96.38 108 LYS A N 1
ATOM 773 C CA . LYS A 1 108 ? 16.668 -0.702 -1.617 1.00 96.38 108 LYS A CA 1
ATOM 774 C C . LYS A 1 108 ? 16.606 -1.906 -2.563 1.00 96.38 108 LYS A C 1
ATOM 776 O O . LYS A 1 108 ? 17.403 -2.825 -2.416 1.00 96.38 108 LYS A O 1
ATOM 781 N N . TYR A 1 109 ? 15.697 -1.890 -3.538 1.00 96.56 109 TYR A N 1
ATOM 782 C CA . TYR A 1 109 ? 15.438 -3.041 -4.421 1.00 96.56 109 TYR A CA 1
ATOM 783 C C . TYR A 1 109 ? 16.031 -2.907 -5.830 1.00 96.56 109 TYR A C 1
ATOM 785 O O . TYR A 1 109 ? 15.800 -3.739 -6.713 1.00 96.56 109 TYR A O 1
ATOM 793 N N . GLY A 1 110 ? 16.834 -1.864 -6.048 1.00 96.31 110 GLY A N 1
ATOM 794 C CA . GLY A 1 110 ? 17.579 -1.675 -7.287 1.00 96.31 110 GLY A CA 1
ATOM 795 C C . GLY A 1 110 ? 16.687 -1.401 -8.497 1.00 96.31 110 GLY A C 1
ATOM 796 O O . GLY A 1 110 ? 16.908 -1.986 -9.551 1.00 96.31 110 GLY A O 1
ATOM 797 N N . ALA A 1 111 ? 15.692 -0.519 -8.357 1.00 96.25 111 ALA A N 1
ATOM 798 C CA . ALA A 1 111 ? 14.804 -0.097 -9.448 1.00 96.25 111 ALA A CA 1
ATOM 799 C C . ALA A 1 111 ? 15.374 1.042 -10.319 1.00 96.25 111 ALA A C 1
ATOM 801 O O . ALA A 1 111 ? 14.705 1.512 -11.238 1.00 96.25 111 ALA A O 1
ATOM 802 N N . GLY A 1 112 ? 16.578 1.536 -10.006 1.00 94.88 112 GLY A N 1
ATOM 803 C CA . GLY A 1 112 ? 17.219 2.633 -10.732 1.00 94.88 112 GLY A CA 1
ATOM 804 C C . GLY A 1 112 ? 16.363 3.906 -10.776 1.00 94.88 112 GLY A C 1
ATOM 805 O O . GLY A 1 112 ? 15.861 4.385 -9.752 1.00 94.88 112 GLY A O 1
ATOM 806 N N . ASP A 1 113 ? 16.184 4.461 -11.977 1.00 93.75 113 ASP A N 1
ATOM 807 C CA . ASP A 1 113 ? 15.379 5.668 -12.202 1.00 93.75 113 ASP A CA 1
ATOM 808 C C . ASP A 1 113 ? 13.869 5.459 -11.997 1.00 93.75 113 ASP A C 1
ATOM 810 O O . ASP A 1 113 ? 13.137 6.442 -11.854 1.00 93.75 113 ASP A O 1
ATOM 814 N N . GLY A 1 114 ? 13.435 4.198 -11.894 1.00 95.06 114 GLY A N 1
ATOM 815 C CA . GLY A 1 114 ? 12.066 3.772 -11.652 1.00 95.06 114 GLY A CA 1
ATOM 816 C C . GLY A 1 114 ? 11.188 3.651 -12.895 1.00 95.06 114 GLY A C 1
ATOM 817 O O . GLY A 1 114 ? 10.053 3.214 -12.732 1.00 95.06 114 GLY A O 1
ATOM 818 N N . PHE A 1 115 ? 11.661 4.008 -14.091 1.00 98.00 115 PHE A N 1
ATOM 819 C CA . PHE A 1 115 ? 10.839 4.026 -15.309 1.00 98.00 115 PHE A CA 1
ATOM 820 C C . PHE A 1 115 ? 11.053 2.809 -16.216 1.00 98.00 115 PHE A C 1
ATOM 822 O O . PHE A 1 115 ? 10.199 2.512 -17.053 1.00 98.00 115 PHE A O 1
ATOM 829 N N . ASP A 1 116 ? 12.149 2.063 -16.036 1.00 97.69 116 ASP A N 1
ATOM 830 C CA . ASP A 1 116 ? 12.300 0.760 -16.683 1.00 97.69 116 ASP A CA 1
ATOM 831 C C . ASP A 1 116 ? 11.242 -0.224 -16.162 1.00 97.69 116 ASP A C 1
ATOM 833 O O . ASP A 1 116 ? 11.221 -0.575 -14.980 1.00 97.69 116 ASP A O 1
ATOM 837 N N . ALA A 1 117 ? 10.357 -0.671 -17.055 1.00 97.44 117 ALA A N 1
ATOM 838 C CA . ALA A 1 117 ? 9.198 -1.486 -16.704 1.00 97.44 117 ALA A CA 1
ATOM 839 C C . ALA A 1 117 ? 9.591 -2.783 -15.985 1.00 97.44 117 ALA A C 1
ATOM 841 O O . ALA A 1 117 ? 9.009 -3.124 -14.956 1.00 97.44 117 ALA A O 1
ATOM 842 N N . HIS A 1 118 ? 10.599 -3.485 -16.506 1.00 97.62 118 HIS A N 1
ATOM 843 C CA . HIS A 1 118 ? 11.021 -4.773 -15.970 1.00 97.62 118 HIS A CA 1
ATOM 844 C C . HIS A 1 118 ? 11.615 -4.622 -14.571 1.00 97.62 118 HIS A C 1
ATOM 846 O O . HIS A 1 118 ? 11.209 -5.307 -13.631 1.00 97.62 118 HIS A O 1
ATOM 852 N N . THR A 1 119 ? 12.557 -3.693 -14.414 1.00 97.94 119 THR A N 1
ATOM 853 C CA . THR A 1 119 ? 13.231 -3.465 -13.137 1.00 97.94 119 THR A CA 1
ATOM 854 C C . THR A 1 119 ? 12.266 -2.892 -12.096 1.00 97.94 119 THR A C 1
ATOM 856 O O . THR A 1 119 ? 12.351 -3.273 -10.931 1.00 97.94 119 THR A O 1
ATOM 859 N N . ASN A 1 120 ? 11.307 -2.047 -12.496 1.00 98.38 120 ASN A N 1
ATOM 860 C CA . ASN A 1 120 ? 10.268 -1.535 -11.601 1.00 98.38 120 ASN A CA 1
ATOM 861 C C . ASN A 1 120 ? 9.330 -2.647 -11.100 1.00 98.38 120 ASN A C 1
ATOM 863 O O . ASN A 1 120 ? 9.096 -2.733 -9.898 1.00 98.38 120 ASN A O 1
ATOM 867 N N . LEU A 1 121 ? 8.837 -3.518 -11.991 1.00 98.12 121 LEU A N 1
ATOM 868 C CA . LEU A 1 121 ? 7.984 -4.647 -11.602 1.00 98.12 121 LEU A CA 1
ATOM 869 C C . LEU A 1 121 ? 8.731 -5.613 -10.673 1.00 98.12 121 LEU A C 1
ATOM 871 O O . LEU A 1 121 ? 8.247 -5.936 -9.591 1.00 98.12 121 LEU A O 1
ATOM 875 N N . ARG A 1 122 ? 9.952 -6.018 -11.040 1.00 98.25 122 ARG A N 1
ATOM 876 C CA . ARG A 1 122 ? 10.780 -6.889 -10.192 1.00 98.25 122 ARG A CA 1
ATOM 877 C C . ARG A 1 122 ? 10.989 -6.287 -8.799 1.00 98.25 122 ARG A C 1
ATOM 879 O O . ARG A 1 122 ? 10.720 -6.950 -7.807 1.00 98.25 122 ARG A O 1
ATOM 886 N N . ALA A 1 123 ? 11.401 -5.021 -8.722 1.00 97.81 123 ALA A N 1
ATOM 887 C CA . ALA A 1 123 ? 11.616 -4.346 -7.445 1.00 97.81 123 ALA A CA 1
ATOM 888 C C . ALA A 1 123 ? 10.325 -4.214 -6.616 1.00 97.81 123 ALA A C 1
ATOM 890 O O . ALA A 1 123 ? 10.373 -4.281 -5.391 1.00 97.81 123 ALA A O 1
ATOM 891 N N . GLY A 1 124 ? 9.170 -4.044 -7.269 1.00 96.50 124 GLY A N 1
ATOM 892 C CA . GLY A 1 124 ? 7.872 -4.045 -6.600 1.00 96.50 124 GLY A CA 1
ATOM 893 C C . GLY A 1 124 ? 7.524 -5.409 -6.002 1.00 96.50 124 GLY A C 1
ATOM 894 O O . GLY A 1 124 ? 7.039 -5.464 -4.875 1.00 96.50 124 GLY A O 1
ATOM 895 N N . LEU A 1 125 ? 7.809 -6.503 -6.716 1.00 97.50 125 LEU A N 1
ATOM 896 C CA . LEU A 1 125 ? 7.657 -7.861 -6.185 1.00 97.50 125 LEU A CA 1
ATOM 897 C C . LEU A 1 125 ? 8.620 -8.118 -5.025 1.00 97.50 125 LEU A C 1
ATOM 899 O O . LEU A 1 125 ? 8.156 -8.537 -3.972 1.00 97.50 125 LEU A O 1
ATOM 903 N N . ASP A 1 126 ? 9.905 -7.775 -5.170 1.00 96.62 126 ASP A N 1
ATOM 904 C CA . ASP A 1 126 ? 10.904 -7.909 -4.099 1.00 96.62 126 ASP A CA 1
ATOM 905 C C . ASP A 1 126 ? 10.483 -7.153 -2.827 1.00 96.62 126 ASP A C 1
ATOM 907 O O . ASP A 1 126 ? 10.617 -7.664 -1.714 1.00 96.62 126 ASP A O 1
ATOM 911 N N . PHE A 1 127 ? 9.939 -5.943 -2.981 1.00 94.38 127 PHE A N 1
ATOM 912 C CA . PHE A 1 127 ? 9.388 -5.172 -1.870 1.00 94.38 127 PHE A CA 1
ATOM 913 C C . PHE A 1 127 ? 8.194 -5.874 -1.219 1.00 94.38 127 PHE A C 1
ATOM 915 O O . PHE A 1 127 ? 8.132 -5.995 0.006 1.00 94.38 127 PHE A O 1
ATOM 922 N N . ILE A 1 128 ? 7.247 -6.356 -2.022 1.00 94.31 128 ILE A N 1
ATOM 923 C CA . ILE A 1 128 ? 6.038 -6.986 -1.498 1.00 94.31 128 ILE A CA 1
ATOM 924 C C . ILE A 1 128 ? 6.366 -8.297 -0.775 1.00 94.31 128 ILE A C 1
ATOM 926 O O . ILE A 1 128 ? 5.908 -8.502 0.348 1.00 94.31 128 ILE A O 1
ATOM 930 N N . THR A 1 129 ? 7.167 -9.171 -1.380 1.00 94.12 129 THR A N 1
ATOM 931 C CA . THR A 1 129 ? 7.495 -10.478 -0.797 1.00 94.12 129 THR A CA 1
ATOM 932 C C . THR A 1 129 ? 8.518 -10.378 0.328 1.00 94.12 129 THR A C 1
ATOM 934 O O . THR A 1 129 ? 8.459 -11.167 1.264 1.00 94.12 129 THR A O 1
ATOM 937 N N . GLY A 1 130 ? 9.444 -9.419 0.257 1.00 91.44 130 GLY A N 1
ATOM 938 C CA . GLY A 1 130 ? 10.500 -9.244 1.254 1.00 91.44 130 GLY A CA 1
ATOM 939 C C . GLY A 1 130 ? 10.067 -8.468 2.497 1.00 91.44 130 GLY A C 1
ATOM 940 O O . GLY A 1 130 ? 10.467 -8.830 3.599 1.00 91.44 130 GLY A O 1
ATOM 941 N N . ASP A 1 131 ? 9.243 -7.427 2.339 1.00 90.25 131 ASP A N 1
ATOM 942 C CA . ASP A 1 131 ? 8.864 -6.546 3.451 1.00 90.25 131 ASP A CA 1
ATOM 943 C C . ASP A 1 131 ? 7.368 -6.602 3.762 1.00 90.25 131 ASP A C 1
ATOM 945 O O . ASP A 1 131 ? 6.990 -6.733 4.928 1.00 90.25 131 ASP A O 1
ATOM 949 N N . VAL A 1 132 ? 6.502 -6.478 2.749 1.00 91.75 132 VAL A N 1
ATOM 950 C CA . VAL A 1 132 ? 5.062 -6.280 2.981 1.00 91.75 132 VAL A CA 1
ATOM 951 C C . VAL A 1 132 ? 4.409 -7.536 3.545 1.00 91.75 132 VAL A C 1
ATOM 953 O O . VAL A 1 132 ? 3.782 -7.452 4.596 1.00 91.75 132 VAL A O 1
ATOM 956 N N . LEU A 1 133 ? 4.554 -8.690 2.887 1.00 92.75 133 LEU A N 1
ATOM 957 C CA . LEU A 1 133 ? 3.905 -9.934 3.316 1.00 92.75 133 LEU A CA 1
ATOM 958 C C . LEU A 1 133 ? 4.366 -10.393 4.711 1.00 92.75 133 LEU A C 1
ATOM 960 O O . LEU A 1 133 ? 3.490 -10.634 5.548 1.00 92.75 133 LEU A O 1
ATOM 964 N N . PRO A 1 134 ? 5.678 -10.461 5.029 1.00 91.31 134 PRO A N 1
ATOM 965 C CA . PRO A 1 134 ? 6.122 -10.871 6.361 1.00 91.31 134 PRO A CA 1
ATOM 966 C C . PRO A 1 134 ? 5.657 -9.906 7.453 1.00 91.31 134 PRO A C 1
ATOM 968 O O . PRO A 1 134 ? 5.115 -10.347 8.466 1.00 91.31 134 PRO A O 1
ATOM 971 N N . SER A 1 135 ? 5.807 -8.594 7.231 1.00 89.12 135 SER A N 1
ATOM 972 C CA . SER A 1 135 ? 5.414 -7.586 8.226 1.00 89.12 135 SER A CA 1
ATOM 973 C C . SER A 1 135 ? 3.909 -7.585 8.466 1.00 89.12 135 SER A C 1
ATOM 975 O O . SER A 1 135 ? 3.456 -7.486 9.604 1.00 89.12 135 SER A O 1
ATOM 977 N N . LEU A 1 136 ? 3.124 -7.717 7.395 1.00 91.94 136 LEU A N 1
ATOM 978 C CA . LEU A 1 136 ? 1.671 -7.733 7.473 1.00 91.94 136 LEU A CA 1
ATOM 979 C C . LEU A 1 136 ? 1.162 -8.986 8.184 1.00 91.94 136 LEU A C 1
ATOM 981 O O . LEU A 1 136 ? 0.293 -8.883 9.048 1.00 91.94 136 LEU A O 1
ATOM 985 N N . SER A 1 137 ? 1.732 -10.147 7.868 1.00 94.00 137 SER A N 1
ATOM 986 C CA . SER A 1 137 ? 1.387 -11.400 8.536 1.00 94.00 137 SER A CA 1
ATOM 987 C C . SER A 1 137 ? 1.705 -11.338 10.029 1.00 94.00 137 SER A C 1
ATOM 989 O O . SER A 1 137 ? 0.833 -11.611 10.850 1.00 94.00 137 SER A O 1
ATOM 991 N N . ALA A 1 138 ? 2.898 -10.861 10.397 1.00 91.31 138 ALA A N 1
ATOM 992 C CA . ALA A 1 138 ? 3.284 -10.697 11.797 1.00 91.31 138 ALA A CA 1
ATOM 993 C C . ALA A 1 138 ? 2.367 -9.724 12.561 1.00 91.31 138 ALA A C 1
ATOM 995 O O . ALA A 1 138 ? 2.023 -9.976 13.712 1.00 91.31 138 ALA A O 1
ATOM 996 N N . ALA A 1 139 ? 1.950 -8.622 11.930 1.00 89.38 139 ALA A N 1
ATOM 997 C CA . ALA A 1 139 ? 1.154 -7.584 12.584 1.00 89.38 139 ALA A CA 1
ATOM 998 C C . ALA A 1 139 ? -0.356 -7.886 12.657 1.00 89.38 139 ALA A C 1
ATOM 1000 O O . ALA A 1 139 ? -1.053 -7.311 13.494 1.00 89.38 139 ALA A O 1
ATOM 1001 N N . THR A 1 140 ? -0.877 -8.745 11.778 1.00 91.31 140 THR A N 1
ATOM 1002 C CA . THR A 1 140 ? -2.312 -9.098 11.731 1.00 91.31 140 THR A CA 1
ATOM 1003 C C . THR A 1 140 ? -2.608 -10.499 12.253 1.00 91.31 140 THR A C 1
ATOM 1005 O O . THR A 1 140 ? -3.760 -10.810 12.533 1.00 91.31 140 THR A O 1
ATOM 1008 N N . GLY A 1 141 ? -1.594 -11.361 12.360 1.00 93.31 141 GLY A N 1
ATOM 1009 C CA . GLY A 1 141 ? -1.767 -12.787 12.643 1.00 93.31 141 GLY A CA 1
ATOM 1010 C C . GLY A 1 141 ? -2.305 -13.596 11.456 1.00 93.31 141 GLY A C 1
ATOM 1011 O O . GLY A 1 141 ? -2.414 -14.814 11.564 1.00 93.31 141 GLY A O 1
ATOM 1012 N N . ILE A 1 142 ? -2.611 -12.955 10.321 1.00 91.88 142 ILE A N 1
ATOM 1013 C CA . ILE A 1 142 ? -3.092 -13.634 9.114 1.00 91.88 142 ILE A CA 1
ATOM 1014 C C . ILE A 1 142 ? -1.899 -14.321 8.428 1.00 91.88 142 ILE A C 1
ATOM 1016 O O . ILE A 1 142 ? -0.905 -13.647 8.126 1.00 91.88 142 ILE A O 1
ATOM 1020 N N . PRO A 1 143 ? -1.955 -15.632 8.142 1.00 94.62 143 PRO A N 1
ATOM 1021 C CA . PRO A 1 143 ? -0.902 -16.328 7.407 1.00 94.62 143 PRO A CA 1
ATOM 1022 C C . PRO A 1 143 ? -0.613 -15.687 6.039 1.00 94.62 143 PRO A C 1
ATOM 1024 O O . PRO A 1 143 ? -1.521 -15.240 5.342 1.00 94.62 143 PRO A O 1
ATOM 1027 N N . GLN A 1 144 ? 0.654 -15.658 5.605 1.00 93.50 144 GLN A N 1
ATOM 1028 C CA . GLN A 1 144 ? 1.030 -15.005 4.335 1.00 93.50 144 GLN A CA 1
ATOM 1029 C C . GLN A 1 144 ? 0.290 -15.568 3.111 1.00 93.50 144 GLN A C 1
ATOM 1031 O O . GLN A 1 144 ? -0.037 -14.827 2.188 1.00 93.50 144 GLN A O 1
ATOM 1036 N N . ASN A 1 145 ? 0.005 -16.871 3.112 1.00 91.31 145 ASN A N 1
ATOM 1037 C CA . ASN A 1 145 ? -0.754 -17.574 2.076 1.00 91.31 145 ASN A CA 1
ATOM 1038 C C . ASN A 1 145 ? -2.268 -17.296 2.116 1.00 91.31 145 ASN A C 1
ATOM 1040 O O . ASN A 1 145 ? -2.989 -17.800 1.261 1.00 91.31 145 ASN A O 1
ATOM 1044 N N . GLU A 1 146 ? -2.742 -16.511 3.083 1.00 92.62 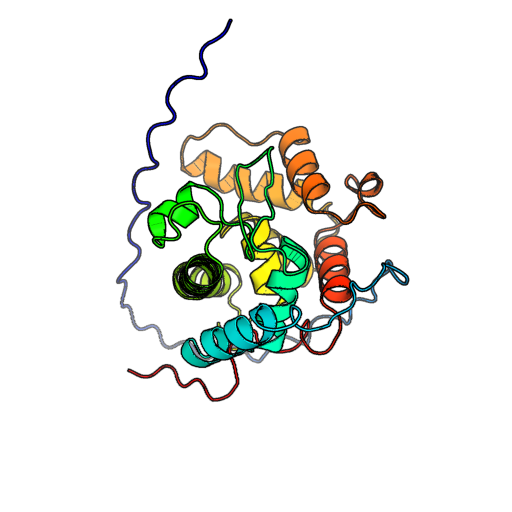146 GLU A N 1
ATOM 1045 C CA . GLU A 1 146 ? -4.135 -16.075 3.224 1.00 92.62 146 GLU A CA 1
ATOM 1046 C C . GLU A 1 146 ? -4.288 -14.555 3.037 1.00 92.62 146 GLU A C 1
ATOM 1048 O O . GLU A 1 146 ? -5.395 -14.050 2.849 1.00 92.62 146 GLU A O 1
ATOM 1053 N N . LEU A 1 147 ? -3.183 -13.797 3.022 1.00 93.25 147 LEU A N 1
ATOM 1054 C CA . LEU A 1 147 ? -3.205 -12.366 2.722 1.00 93.25 147 LEU A CA 1
ATOM 1055 C C . LEU A 1 147 ? -3.682 -12.129 1.285 1.00 93.25 147 LEU A C 1
ATOM 1057 O O . LEU A 1 147 ? -3.088 -12.646 0.344 1.00 93.25 147 LEU A O 1
ATOM 1061 N N . THR A 1 148 ? -4.724 -11.317 1.101 1.00 93.56 148 THR A N 1
ATOM 1062 C CA . THR A 1 148 ? -5.303 -11.003 -0.210 1.00 93.56 148 THR A CA 1
ATOM 1063 C C . THR A 1 148 ? -4.651 -9.777 -0.851 1.00 93.56 148 THR A C 1
ATOM 1065 O O . THR A 1 148 ? -3.840 -9.076 -0.235 1.00 93.56 148 THR A O 1
ATOM 1068 N N . ALA A 1 149 ? -5.032 -9.469 -2.094 1.00 91.81 149 ALA A N 1
ATOM 1069 C CA . ALA A 1 149 ? -4.549 -8.274 -2.782 1.00 91.81 149 ALA A CA 1
ATOM 1070 C C . ALA A 1 149 ? -4.876 -6.975 -2.037 1.00 91.81 149 ALA A C 1
ATOM 1072 O O . ALA A 1 149 ? -4.047 -6.067 -2.012 1.00 91.81 149 ALA A O 1
ATOM 1073 N N . VAL A 1 150 ? -6.037 -6.901 -1.381 1.00 92.00 150 VAL A N 1
ATOM 1074 C CA . VAL A 1 150 ? -6.439 -5.726 -0.597 1.00 92.00 150 VAL A CA 1
ATOM 1075 C C . VAL A 1 150 ? -5.538 -5.564 0.622 1.00 92.00 150 VAL A C 1
ATOM 1077 O O . VAL A 1 150 ? -5.035 -4.467 0.855 1.00 92.00 150 VAL A O 1
ATOM 1080 N N . HIS A 1 151 ? -5.258 -6.646 1.355 1.00 93.94 151 HIS A N 1
ATOM 1081 C CA . HIS A 1 151 ? -4.340 -6.610 2.496 1.00 93.94 151 HIS A CA 1
ATOM 1082 C C . HIS A 1 151 ? -2.962 -6.068 2.089 1.00 93.94 151 HIS A C 1
ATOM 1084 O O . HIS A 1 151 ? -2.440 -5.127 2.697 1.00 93.94 151 HIS A O 1
ATOM 1090 N N . VAL A 1 152 ? -2.400 -6.623 1.011 1.00 93.25 152 VAL A N 1
ATOM 1091 C CA . VAL A 1 152 ? -1.104 -6.198 0.470 1.00 93.25 152 VAL A CA 1
ATOM 1092 C C . VAL A 1 152 ? -1.147 -4.744 0.014 1.00 93.25 152 VAL A C 1
ATOM 1094 O O . VAL A 1 152 ? -0.237 -3.976 0.320 1.00 93.25 152 VAL A O 1
ATOM 1097 N N . TYR A 1 153 ? -2.212 -4.338 -0.672 1.00 92.56 153 TYR A N 1
ATOM 1098 C CA . TYR A 1 153 ? -2.349 -2.987 -1.197 1.00 92.56 153 TYR A CA 1
ATOM 1099 C C . TYR A 1 153 ? -2.457 -1.920 -0.106 1.00 92.56 153 TYR A C 1
ATOM 1101 O O . TYR A 1 153 ? -1.807 -0.878 -0.177 1.00 92.56 153 TYR A O 1
ATOM 1109 N N . LEU A 1 154 ? -3.234 -2.184 0.943 1.00 91.94 154 LEU A N 1
ATOM 1110 C CA . LEU A 1 154 ? -3.362 -1.274 2.080 1.00 91.94 154 LEU A CA 1
ATOM 1111 C C . LEU A 1 154 ? -2.011 -1.052 2.768 1.00 91.94 154 LEU A C 1
ATOM 1113 O O . LEU A 1 154 ? -1.659 0.082 3.097 1.00 91.94 154 LEU A O 1
ATOM 1117 N N . SER A 1 155 ? -1.224 -2.117 2.920 1.00 89.81 155 SER A N 1
ATOM 1118 C CA . SER A 1 155 ? 0.141 -2.039 3.451 1.00 89.81 155 SER A CA 1
ATOM 1119 C C . SER A 1 155 ? 1.126 -1.388 2.481 1.00 89.81 155 SER A C 1
ATOM 1121 O O . SER A 1 155 ? 2.027 -0.678 2.920 1.00 89.81 155 SER A O 1
ATOM 1123 N N . HIS A 1 156 ? 0.943 -1.547 1.169 1.00 85.88 156 HIS A N 1
ATOM 1124 C CA . HIS A 1 156 ? 1.708 -0.810 0.163 1.00 85.88 156 HIS A CA 1
ATOM 1125 C C . HIS A 1 156 ? 1.472 0.706 0.292 1.00 85.88 156 HIS A C 1
ATOM 1127 O O . HIS A 1 156 ? 2.423 1.485 0.312 1.00 85.88 156 HIS A O 1
ATOM 1133 N N . GLN A 1 157 ? 0.216 1.126 0.470 1.00 86.56 157 GLN A N 1
ATOM 1134 C CA . GLN A 1 157 ? -0.156 2.538 0.588 1.00 86.56 157 GLN A CA 1
ATOM 1135 C C . GLN A 1 157 ? 0.239 3.193 1.916 1.00 86.56 157 GLN A C 1
ATOM 1137 O O . GLN A 1 157 ? 0.648 4.357 1.941 1.00 86.56 157 GLN A O 1
ATOM 1142 N N . GLN A 1 158 ? 0.027 2.485 3.025 1.00 85.62 158 GLN A N 1
ATOM 1143 C CA . GLN A 1 158 ? 0.148 3.031 4.383 1.00 85.62 158 GLN A CA 1
ATOM 1144 C C . GLN A 1 158 ? 1.430 2.577 5.095 1.00 85.62 158 GLN A C 1
ATOM 1146 O O . GLN A 1 158 ? 1.686 2.951 6.244 1.00 85.62 158 GLN A O 1
ATOM 1151 N N . GLY A 1 159 ? 2.253 1.787 4.406 1.00 83.00 159 GLY A N 1
ATOM 1152 C CA . GLY A 1 159 ? 3.451 1.160 4.940 1.00 83.00 159 GLY A CA 1
ATOM 1153 C C . GLY A 1 159 ? 3.149 -0.014 5.874 1.00 83.00 159 GLY A C 1
ATOM 1154 O O . GLY A 1 159 ? 2.004 -0.278 6.250 1.00 83.00 159 GLY A O 1
ATOM 1155 N N . ALA A 1 160 ? 4.226 -0.672 6.308 1.00 76.94 160 ALA A N 1
ATOM 1156 C CA . ALA A 1 160 ? 4.205 -1.845 7.187 1.00 76.94 160 ALA A CA 1
ATOM 1157 C C . ALA A 1 160 ? 3.582 -1.597 8.575 1.00 76.94 160 ALA A C 1
ATOM 1159 O O . ALA A 1 160 ? 3.334 -2.540 9.312 1.00 76.94 160 ALA A O 1
ATOM 1160 N N . THR A 1 161 ? 3.326 -0.338 8.937 1.00 82.81 161 THR A N 1
ATOM 1161 C CA . THR A 1 161 ? 2.669 0.038 10.194 1.00 82.81 161 THR A CA 1
ATOM 1162 C C . THR A 1 161 ? 1.211 0.426 9.977 1.00 82.81 161 THR A C 1
ATOM 1164 O O . THR A 1 161 ? 0.324 -0.100 10.641 1.00 82.81 161 THR A O 1
ATOM 1167 N N . GLY A 1 162 ? 0.940 1.354 9.054 1.00 87.69 162 GLY A N 1
ATOM 1168 C CA . GLY A 1 162 ? -0.404 1.903 8.883 1.00 87.69 162 GLY A CA 1
ATOM 1169 C C . GLY A 1 162 ? -1.391 0.909 8.273 1.00 87.69 162 GLY A C 1
ATOM 1170 O O . GLY A 1 162 ? -2.556 0.906 8.659 1.00 87.69 162 GLY A O 1
ATOM 1171 N N . GLY A 1 163 ? -0.931 0.046 7.361 1.00 91.00 163 GLY A N 1
ATOM 1172 C CA . GLY A 1 163 ? -1.770 -0.977 6.732 1.00 91.00 163 GLY A CA 1
ATOM 1173 C C . GLY A 1 163 ? -2.353 -1.956 7.754 1.00 91.00 163 GLY A C 1
ATOM 1174 O O . GLY A 1 163 ? -3.578 -2.031 7.868 1.00 91.00 163 GLY A O 1
ATOM 1175 N N . PRO A 1 164 ? -1.511 -2.642 8.553 1.00 92.88 164 PRO A N 1
ATOM 1176 C CA . PRO A 1 164 ? -1.984 -3.552 9.593 1.00 92.88 164 PRO A CA 1
ATOM 1177 C C . PRO A 1 164 ? -2.918 -2.905 10.618 1.00 92.88 164 PRO A C 1
ATOM 1179 O O . PRO A 1 164 ? -3.912 -3.517 10.994 1.00 92.88 164 PRO A O 1
ATOM 1182 N N . LEU A 1 165 ? -2.654 -1.658 11.035 1.00 93.94 165 LEU A N 1
ATOM 1183 C CA . LEU A 1 165 ? -3.536 -0.935 11.963 1.00 93.94 165 LEU A CA 1
ATOM 1184 C C . LEU A 1 165 ? -4.959 -0.795 11.409 1.00 93.94 165 LEU A C 1
ATOM 1186 O O . LEU A 1 165 ? -5.928 -1.046 12.123 1.00 93.94 165 LEU A O 1
ATOM 1190 N N . LEU A 1 166 ? -5.088 -0.419 10.134 1.00 95.06 166 LEU A N 1
ATOM 1191 C CA . LEU A 1 166 ? -6.390 -0.270 9.486 1.00 95.06 166 LEU A CA 1
ATOM 1192 C C . LEU A 1 166 ? -7.076 -1.619 9.257 1.00 95.06 166 LEU A C 1
ATOM 1194 O O . LEU A 1 166 ? -8.286 -1.710 9.435 1.00 95.06 166 LEU A O 1
ATOM 1198 N N . ILE A 1 167 ? -6.321 -2.660 8.901 1.00 94.75 167 ILE A N 1
ATOM 1199 C CA . ILE A 1 167 ? -6.857 -4.015 8.700 1.00 94.75 167 ILE A CA 1
ATOM 1200 C C . ILE A 1 167 ? -7.381 -4.588 10.022 1.00 94.75 167 ILE A C 1
ATOM 1202 O O . ILE A 1 167 ? -8.525 -5.024 10.084 1.00 94.75 167 ILE A O 1
ATOM 1206 N N . ASN A 1 168 ? -6.598 -4.518 11.101 1.00 94.56 168 ASN A N 1
ATOM 1207 C CA . ASN A 1 168 ? -7.020 -5.014 12.412 1.00 94.56 168 ASN A CA 1
ATOM 1208 C C . ASN A 1 168 ? -8.239 -4.249 12.941 1.00 94.56 168 ASN A C 1
ATOM 1210 O O . ASN A 1 168 ? -9.186 -4.860 13.429 1.00 94.56 168 ASN A O 1
ATOM 1214 N N . ALA A 1 169 ? -8.258 -2.920 12.794 1.00 95.31 169 ALA A N 1
ATOM 1215 C CA . ALA A 1 169 ? -9.416 -2.110 13.165 1.00 95.31 169 ALA A CA 1
ATOM 1216 C C . ALA A 1 169 ? -10.656 -2.447 12.320 1.00 95.31 169 ALA A C 1
ATOM 1218 O O . ALA A 1 169 ? -11.766 -2.495 12.842 1.00 95.31 169 ALA A O 1
ATOM 1219 N N . ALA A 1 170 ? -10.480 -2.725 11.025 1.00 95.00 170 ALA A N 1
ATOM 1220 C CA . ALA A 1 170 ? -11.564 -3.187 10.171 1.00 95.00 170 ALA A CA 1
ATOM 1221 C C . ALA A 1 170 ? -12.087 -4.567 10.598 1.00 95.00 170 ALA A C 1
ATOM 1223 O O . ALA A 1 170 ? -13.300 -4.742 10.614 1.00 95.00 170 ALA A O 1
ATOM 1224 N N . ASN A 1 171 ? -11.225 -5.512 10.973 1.00 91.69 171 ASN A N 1
ATOM 1225 C CA . ASN A 1 171 ? -11.642 -6.836 11.454 1.00 91.69 171 ASN A CA 1
ATOM 1226 C C . ASN A 1 171 ? -12.362 -6.767 12.807 1.00 91.69 171 ASN A C 1
ATOM 1228 O O . ASN A 1 171 ? -13.261 -7.558 13.067 1.00 91.69 171 ASN A O 1
ATOM 1232 N N . ALA A 1 172 ? -11.996 -5.799 13.648 1.00 94.06 172 ALA A N 1
ATOM 1233 C CA . ALA A 1 172 ? -12.613 -5.566 14.951 1.00 94.06 172 ALA A CA 1
ATOM 1234 C C . ALA A 1 172 ? -13.895 -4.709 14.896 1.00 94.06 172 ALA A C 1
ATOM 1236 O O . ALA A 1 172 ? -14.397 -4.313 15.947 1.00 94.06 172 ALA A O 1
ATOM 1237 N N . ASP A 1 173 ? -14.396 -4.372 13.700 1.00 93.38 173 ASP A N 1
ATOM 1238 C CA . ASP A 1 173 ? -15.530 -3.455 13.514 1.00 93.38 173 ASP A CA 1
ATOM 1239 C C . ASP A 1 173 ? -15.368 -2.109 14.250 1.00 93.38 173 ASP A C 1
ATOM 1241 O O . ASP A 1 173 ? -16.325 -1.540 14.779 1.00 93.38 173 ASP A O 1
ATOM 1245 N N . ASP A 1 174 ? -14.145 -1.571 14.272 1.00 94.75 174 ASP A N 1
ATOM 1246 C CA . ASP A 1 174 ? -13.845 -0.320 14.963 1.00 94.75 174 ASP A CA 1
ATOM 1247 C C . ASP A 1 174 ? -14.623 0.859 14.338 1.00 94.75 174 ASP A C 1
ATOM 1249 O O . ASP A 1 174 ? -14.441 1.169 13.152 1.00 94.75 174 ASP A O 1
ATOM 1253 N N . PRO A 1 175 ? -15.479 1.556 15.113 1.00 96.00 175 PRO A N 1
ATOM 1254 C CA . PRO A 1 175 ? -16.306 2.639 14.594 1.00 96.00 175 PRO A CA 1
ATOM 1255 C C . PRO A 1 175 ? -15.527 3.943 14.393 1.00 96.00 175 PRO A C 1
ATOM 1257 O O . PRO A 1 175 ? -16.077 4.910 13.858 1.00 96.00 175 PRO A O 1
ATOM 1260 N N . ARG A 1 176 ? -14.272 4.026 14.855 1.00 97.31 176 ARG A N 1
ATOM 1261 C CA . ARG A 1 176 ? -13.464 5.237 14.717 1.00 97.31 176 ARG A CA 1
ATOM 1262 C C . ARG A 1 176 ? -13.133 5.495 13.244 1.00 97.31 176 ARG A C 1
ATOM 1264 O O . ARG A 1 176 ? -12.905 4.558 12.471 1.00 97.31 176 ARG A O 1
ATOM 1271 N N . PRO A 1 177 ? -13.028 6.771 12.838 1.00 97.81 177 PRO A N 1
ATOM 1272 C CA . PRO A 1 177 ? -12.511 7.116 11.525 1.00 97.81 177 PRO A CA 1
ATOM 1273 C C . PRO A 1 177 ? -11.118 6.518 11.278 1.00 97.81 177 PRO A C 1
ATOM 1275 O O . PRO A 1 177 ? -10.261 6.536 12.163 1.00 97.81 177 PRO A O 1
ATOM 1278 N N . ALA A 1 178 ? -10.851 6.072 10.049 1.00 97.44 178 ALA A N 1
ATOM 1279 C CA . ALA A 1 178 ? -9.577 5.480 9.639 1.00 97.44 178 ALA A CA 1
ATOM 1280 C C . ALA A 1 178 ? -8.377 6.381 9.976 1.00 97.44 178 ALA A C 1
ATOM 1282 O O . ALA A 1 178 ? -7.325 5.904 10.398 1.00 97.44 178 ALA A O 1
ATOM 1283 N N . TRP A 1 179 ? -8.537 7.702 9.835 1.00 97.50 179 TRP A N 1
ATOM 1284 C CA . TRP A 1 179 ? -7.473 8.653 10.160 1.00 97.50 179 TRP A CA 1
ATOM 1285 C C . TRP A 1 179 ? -7.141 8.655 11.653 1.00 97.50 179 TRP A C 1
ATOM 1287 O O . TRP A 1 179 ? -5.979 8.821 12.008 1.00 97.50 179 TRP A O 1
ATOM 1297 N N . GLN A 1 180 ? -8.134 8.451 12.520 1.00 98.06 180 GLN A N 1
ATOM 1298 C CA . GLN A 1 180 ? -7.937 8.431 13.964 1.00 98.06 180 GLN A CA 1
ATOM 1299 C C . GLN A 1 180 ? -7.228 7.142 14.386 1.00 98.06 180 GLN A C 1
ATOM 1301 O O . GLN A 1 180 ? -6.247 7.207 15.123 1.00 98.06 180 GLN A O 1
ATOM 1306 N N . VAL A 1 181 ? -7.657 5.995 13.846 1.00 97.38 181 VAL A N 1
ATOM 1307 C CA . VAL A 1 181 ? -6.978 4.700 14.038 1.00 97.38 181 VAL A CA 1
ATOM 1308 C C . VAL A 1 181 ? -5.505 4.801 13.637 1.00 97.38 181 VAL A C 1
ATOM 1310 O O . VAL A 1 181 ? -4.618 4.441 14.413 1.00 97.38 181 VAL A O 1
ATOM 1313 N N . LEU A 1 182 ? -5.236 5.347 12.446 1.00 95.62 182 LEU A N 1
ATOM 1314 C CA . LEU A 1 182 ? -3.877 5.541 11.951 1.00 95.62 182 LEU A CA 1
ATOM 1315 C C . LEU A 1 182 ? -3.072 6.470 12.867 1.00 95.62 182 LEU A C 1
ATOM 1317 O O . LEU A 1 182 ? -1.930 6.163 13.202 1.00 95.62 182 LEU A O 1
ATOM 1321 N N . GLN A 1 183 ? -3.652 7.605 13.268 1.00 96.19 183 GLN A N 1
ATOM 1322 C CA . GLN A 1 183 ? -2.972 8.584 14.109 1.00 96.19 183 GLN A CA 1
ATOM 1323 C C . GLN A 1 183 ? -2.554 7.978 15.448 1.00 96.19 183 GLN A C 1
ATOM 1325 O O . GLN A 1 183 ? -1.403 8.132 15.854 1.00 96.19 183 GLN A O 1
ATOM 1330 N N . GLU A 1 184 ? -3.489 7.338 16.145 1.00 94.88 184 GLU A N 1
ATOM 1331 C CA . GLU A 1 184 ? -3.266 6.807 17.487 1.00 94.88 184 GLU A CA 1
ATOM 1332 C C . GLU A 1 184 ? -2.236 5.678 17.453 1.00 94.88 184 GLU A C 1
ATOM 1334 O O . GLU A 1 184 ? -1.213 5.786 18.129 1.00 94.88 184 GLU A O 1
ATOM 1339 N N . GLY A 1 185 ? -2.410 4.687 16.572 1.00 92.19 185 GLY A N 1
ATOM 1340 C CA . GLY A 1 185 ? -1.476 3.563 16.478 1.00 92.19 185 GLY A CA 1
ATOM 1341 C C . GLY A 1 185 ? -0.068 3.976 16.033 1.00 92.19 185 GLY A C 1
ATOM 1342 O O . GLY A 1 185 ? 0.926 3.502 16.582 1.00 92.19 185 GLY A O 1
ATOM 1343 N N . VAL A 1 186 ? 0.060 4.923 15.094 1.00 90.44 186 VAL A N 1
ATOM 1344 C CA . VAL A 1 186 ? 1.379 5.467 14.725 1.00 90.44 186 VAL A CA 1
ATOM 1345 C C . VAL A 1 186 ? 1.987 6.267 15.879 1.00 90.44 186 VAL A C 1
ATOM 1347 O O . VAL A 1 186 ? 3.200 6.223 16.087 1.00 90.44 186 VAL A O 1
ATOM 1350 N N . ASN A 1 187 ? 1.179 7.009 16.637 1.00 92.81 187 ASN A N 1
ATOM 1351 C CA . ASN A 1 187 ? 1.672 7.786 17.770 1.00 92.81 187 ASN A CA 1
ATOM 1352 C C . ASN A 1 187 ? 2.143 6.915 18.928 1.00 92.81 187 ASN A C 1
ATOM 1354 O O . ASN A 1 187 ? 3.091 7.311 19.602 1.00 92.81 187 ASN A O 1
ATOM 1358 N N . ASP A 1 188 ? 1.550 5.747 19.146 1.00 90.44 188 ASP A N 1
ATOM 1359 C CA . ASP A 1 188 ? 2.018 4.803 20.162 1.00 90.44 188 ASP A CA 1
ATOM 1360 C C . ASP A 1 188 ? 3.462 4.366 19.874 1.00 90.44 188 ASP A C 1
ATOM 1362 O O . ASP A 1 188 ? 4.340 4.558 20.717 1.00 90.44 188 ASP A O 1
ATOM 1366 N N . LEU A 1 189 ? 3.753 3.968 18.633 1.00 85.88 189 LEU A N 1
ATOM 1367 C CA . LEU A 1 189 ? 5.111 3.612 18.197 1.00 85.88 189 LEU A CA 1
ATOM 1368 C C . LEU A 1 189 ? 6.073 4.805 18.225 1.00 85.88 189 LEU A C 1
ATOM 1370 O O . LEU A 1 189 ? 7.228 4.703 18.634 1.00 85.88 189 LEU A O 1
ATOM 1374 N N . ARG A 1 190 ? 5.610 5.990 17.810 1.00 89.56 190 ARG A N 1
ATOM 1375 C CA . ARG A 1 190 ? 6.453 7.194 17.832 1.00 89.56 190 ARG A CA 1
ATOM 1376 C C . ARG A 1 190 ? 6.817 7.625 19.247 1.00 89.56 190 ARG A C 1
ATOM 1378 O O . ARG A 1 190 ? 7.926 8.124 19.426 1.00 89.56 190 ARG A O 1
ATOM 1385 N N . ARG A 1 191 ? 5.931 7.439 20.232 1.00 91.69 191 ARG A N 1
ATOM 1386 C CA . ARG A 1 191 ? 6.257 7.691 21.645 1.00 91.69 191 ARG A CA 1
ATOM 1387 C C . ARG A 1 191 ? 7.365 6.759 22.114 1.00 91.69 191 ARG A C 1
ATOM 1389 O O . ARG A 1 191 ? 8.320 7.244 22.711 1.00 91.69 191 ARG A O 1
ATOM 1396 N N . GLU A 1 192 ? 7.274 5.474 21.782 1.00 88.75 192 GLU A N 1
ATOM 1397 C CA . GLU A 1 192 ? 8.313 4.488 22.093 1.00 88.75 192 GLU A CA 1
ATOM 1398 C C . GLU A 1 192 ? 9.674 4.882 21.495 1.00 88.75 192 GLU A C 1
ATOM 1400 O O . GLU A 1 192 ? 10.703 4.809 22.162 1.00 88.75 192 GLU A O 1
ATOM 1405 N N . TRP A 1 193 ? 9.683 5.400 20.265 1.00 85.50 193 TRP A N 1
ATOM 1406 C CA . TRP A 1 193 ? 10.911 5.801 19.567 1.00 85.50 193 TRP A CA 1
ATOM 1407 C C . TRP A 1 193 ? 11.358 7.249 19.817 1.00 85.50 193 TRP A C 1
ATOM 1409 O O . TRP A 1 193 ? 12.293 7.717 19.163 1.00 85.50 193 TRP A O 1
ATOM 1419 N N . GLY A 1 194 ? 10.676 7.998 20.690 1.00 90.75 194 GLY A N 1
ATOM 1420 C CA . GLY A 1 194 ? 10.980 9.412 20.942 1.00 90.75 194 GLY A CA 1
ATOM 1421 C C . GLY A 1 194 ? 10.852 10.312 19.701 1.00 90.75 194 GLY A C 1
ATOM 1422 O O . GLY A 1 194 ? 11.607 11.271 19.540 1.00 90.75 194 GLY A O 1
ATOM 1423 N N . ARG A 1 195 ? 9.929 9.997 18.785 1.00 87.06 195 ARG A N 1
ATOM 1424 C CA . ARG A 1 195 ? 9.691 10.730 17.529 1.00 87.06 195 ARG A CA 1
ATOM 1425 C C . ARG A 1 195 ? 8.543 11.744 17.672 1.00 87.06 195 ARG A C 1
ATOM 1427 O O . ARG A 1 195 ? 7.617 11.516 18.450 1.00 87.06 195 ARG A O 1
ATOM 1434 N N . PRO A 1 196 ? 8.531 12.833 16.875 1.00 89.94 196 PRO A N 1
ATOM 1435 C CA . PRO A 1 196 ? 7.418 13.782 16.860 1.00 89.94 196 PRO A CA 1
ATOM 1436 C C . PRO A 1 196 ? 6.091 13.115 16.492 1.00 89.94 196 PRO A C 1
ATOM 1438 O O . PRO A 1 196 ? 6.004 12.421 15.477 1.00 89.94 196 PRO A O 1
ATOM 1441 N N . LEU A 1 197 ? 5.049 13.363 17.283 1.00 93.12 197 LEU A N 1
ATOM 1442 C CA . LEU A 1 197 ? 3.727 12.778 17.065 1.00 93.12 197 LEU A CA 1
ATOM 1443 C C . LEU A 1 197 ? 3.086 13.290 15.768 1.00 93.12 197 LEU A C 1
ATOM 1445 O O . LEU A 1 197 ? 3.253 14.444 15.377 1.00 93.12 197 LEU A O 1
ATOM 1449 N N . MET A 1 198 ? 2.346 12.409 15.106 1.00 92.88 198 MET A N 1
ATOM 1450 C CA . MET A 1 198 ? 1.473 12.726 13.988 1.00 92.88 198 MET A CA 1
ATOM 1451 C C . MET A 1 198 ? 0.262 13.528 14.483 1.00 92.88 198 MET A C 1
ATOM 1453 O O . MET A 1 198 ? -0.433 13.121 15.423 1.00 92.88 198 MET A O 1
ATOM 1457 N N . THR A 1 199 ? -0.007 14.663 13.840 1.00 96.06 199 THR A N 1
ATOM 1458 C CA . THR A 1 199 ? -1.207 15.469 14.104 1.00 96.06 199 THR A CA 1
ATOM 1459 C C . THR A 1 199 ? -2.439 14.863 13.425 1.00 96.06 199 THR A C 1
ATOM 1461 O O . THR A 1 199 ? -2.322 14.078 12.483 1.00 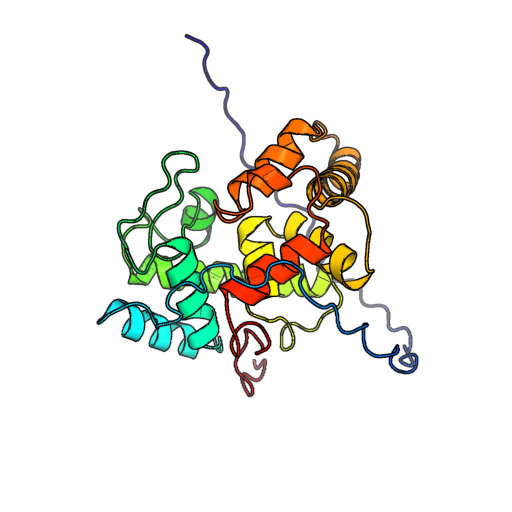96.06 199 THR A O 1
ATOM 1464 N N . ALA A 1 200 ? -3.636 15.255 13.870 1.00 95.88 200 ALA A N 1
ATOM 1465 C CA . ALA A 1 200 ? -4.882 14.795 13.254 1.00 95.88 200 ALA A CA 1
ATOM 1466 C C . ALA A 1 200 ? -4.960 15.218 11.778 1.00 95.88 200 ALA A C 1
ATOM 1468 O O . ALA A 1 200 ? -5.351 14.433 10.921 1.00 95.88 200 ALA A O 1
ATOM 1469 N N . GLU A 1 201 ? -4.501 16.433 11.466 1.00 95.50 201 GLU A N 1
ATOM 1470 C CA . GLU A 1 201 ? -4.424 16.949 10.098 1.00 95.50 201 GLU A CA 1
ATOM 1471 C C . GLU A 1 201 ? -3.495 16.103 9.215 1.00 95.50 201 GLU A C 1
ATOM 1473 O O . GLU A 1 201 ? -3.857 15.753 8.093 1.00 95.50 201 GLU A O 1
ATOM 1478 N N . GLN A 1 202 ? -2.327 15.703 9.729 1.00 93.44 202 GLN A N 1
ATOM 1479 C CA . GLN A 1 202 ? -1.402 14.826 9.004 1.00 93.44 202 GLN A CA 1
ATOM 1480 C C . GLN A 1 202 ? -2.009 13.441 8.746 1.00 93.44 202 GLN A C 1
ATOM 1482 O O . GLN A 1 202 ? -1.862 12.896 7.648 1.00 93.44 202 GLN A O 1
ATOM 1487 N N . ALA A 1 203 ? -2.711 12.877 9.730 1.00 94.56 203 ALA A N 1
ATOM 1488 C CA . ALA A 1 203 ? -3.370 11.586 9.583 1.00 94.56 203 ALA A CA 1
ATOM 1489 C C . ALA A 1 203 ? -4.529 11.649 8.574 1.00 94.56 203 ALA A C 1
ATOM 1491 O O . ALA A 1 203 ? -4.621 10.808 7.678 1.00 94.56 203 ALA A O 1
ATOM 1492 N N . GLN A 1 204 ? -5.362 12.693 8.645 1.00 95.62 204 GLN A N 1
ATOM 1493 C CA . GLN A 1 204 ? -6.429 12.935 7.672 1.00 95.62 204 GLN A CA 1
ATOM 1494 C C . GLN A 1 204 ? -5.871 13.131 6.263 1.00 95.62 204 GLN A C 1
ATOM 1496 O O . GLN A 1 204 ? -6.371 12.518 5.325 1.00 95.62 204 GLN A O 1
ATOM 1501 N N . ALA A 1 205 ? -4.811 13.926 6.099 1.00 92.12 205 ALA A N 1
ATOM 1502 C CA . ALA A 1 205 ? -4.160 14.113 4.805 1.00 92.12 205 ALA A CA 1
ATOM 1503 C C . ALA A 1 205 ? -3.625 12.788 4.235 1.00 92.12 205 ALA A C 1
ATOM 1505 O O . ALA A 1 205 ? -3.735 12.548 3.032 1.00 92.12 205 ALA A O 1
ATOM 1506 N N . THR A 1 206 ? -3.101 11.911 5.097 1.00 91.31 206 THR A N 1
ATOM 1507 C CA . THR A 1 206 ? -2.588 10.589 4.711 1.00 91.31 206 THR A CA 1
ATOM 1508 C C . THR A 1 206 ? -3.701 9.675 4.193 1.00 91.31 206 THR A C 1
ATOM 1510 O O . THR A 1 206 ? -3.577 9.127 3.099 1.00 91.31 206 THR A O 1
ATOM 1513 N N . ILE A 1 207 ? -4.822 9.568 4.915 1.00 94.06 207 ILE A N 1
ATOM 1514 C CA . ILE A 1 207 ? -5.997 8.810 4.454 1.00 94.06 207 ILE A CA 1
ATOM 1515 C C . ILE A 1 207 ? -6.584 9.430 3.178 1.00 94.06 207 ILE A C 1
ATOM 1517 O O . ILE A 1 207 ? -6.787 8.732 2.184 1.00 94.06 207 ILE A O 1
ATOM 1521 N N . ARG A 1 208 ? -6.797 10.752 3.161 1.00 93.75 208 ARG A N 1
ATOM 1522 C CA . ARG A 1 208 ? -7.406 11.478 2.034 1.00 93.75 208 ARG A CA 1
ATOM 1523 C C . ARG A 1 208 ? -6.628 11.321 0.736 1.00 93.75 208 ARG A C 1
ATOM 1525 O O . ARG A 1 208 ? -7.240 11.189 -0.321 1.00 93.75 208 ARG A O 1
ATOM 1532 N N . ARG A 1 209 ? -5.293 11.377 0.796 1.00 88.94 209 ARG A N 1
ATOM 1533 C CA . ARG A 1 209 ? -4.427 11.252 -0.388 1.00 88.94 209 ARG A CA 1
ATOM 1534 C C . ARG A 1 209 ? -4.671 9.936 -1.115 1.00 88.94 209 ARG A C 1
ATOM 1536 O O . ARG A 1 209 ? -4.662 9.910 -2.344 1.00 88.94 209 ARG A O 1
ATOM 1543 N N . ASN A 1 210 ? -4.899 8.886 -0.341 1.00 89.50 210 ASN A N 1
ATOM 1544 C CA . ASN A 1 210 ? -5.036 7.545 -0.861 1.00 89.50 210 ASN A CA 1
ATOM 1545 C C . ASN A 1 210 ? -6.482 7.261 -1.290 1.00 89.50 210 ASN A C 1
ATOM 1547 O O . ASN A 1 210 ? -6.678 6.599 -2.298 1.00 89.50 210 ASN A O 1
ATOM 1551 N N . LEU A 1 211 ? -7.493 7.840 -0.634 1.00 90.81 211 LEU A N 1
ATOM 1552 C CA . LEU A 1 211 ? -8.894 7.655 -1.025 1.00 90.81 211 LEU A CA 1
ATOM 1553 C C . LEU A 1 211 ? -9.177 7.988 -2.508 1.00 90.81 211 LEU A C 1
ATOM 1555 O O . LEU A 1 211 ? -8.655 8.986 -3.033 1.00 90.81 211 LEU A O 1
ATOM 1559 N N . PRO A 1 212 ? -10.067 7.218 -3.168 1.00 88.44 212 PRO A N 1
ATOM 1560 C CA . PRO A 1 212 ? -10.597 7.567 -4.481 1.00 88.44 212 PRO A CA 1
ATOM 1561 C C . PRO A 1 212 ? -11.233 8.964 -4.486 1.00 88.44 212 PRO A C 1
ATOM 1563 O O . PRO A 1 212 ? -11.894 9.319 -3.503 1.00 88.44 212 PRO A O 1
ATOM 1566 N N . PRO A 1 213 ? -11.068 9.762 -5.563 1.00 88.31 213 PRO A N 1
ATOM 1567 C CA . PRO A 1 213 ? -11.584 11.130 -5.631 1.00 88.31 213 PRO A CA 1
ATOM 1568 C C . PRO A 1 213 ? -13.058 11.271 -5.239 1.00 88.31 213 PRO A C 1
ATOM 1570 O O . PRO A 1 213 ? -13.416 12.249 -4.591 1.00 88.31 213 PRO A O 1
ATOM 1573 N N . GLU A 1 214 ? -13.879 10.274 -5.567 1.00 88.88 214 GLU A N 1
ATOM 1574 C CA . GLU A 1 214 ? -15.327 10.244 -5.343 1.00 88.88 214 GLU A CA 1
ATOM 1575 C C . GLU A 1 214 ? -15.718 10.262 -3.856 1.00 88.88 214 GLU A C 1
ATOM 1577 O O . GLU A 1 214 ? -16.832 10.652 -3.511 1.00 88.88 214 GLU A O 1
ATOM 1582 N N . VAL A 1 215 ? -14.811 9.850 -2.965 1.00 92.88 215 VAL A N 1
ATOM 1583 C CA . VAL A 1 215 ? -15.068 9.721 -1.519 1.00 92.88 215 VAL A CA 1
ATOM 1584 C C . VAL A 1 215 ? -14.094 10.527 -0.658 1.00 92.88 215 VAL A C 1
ATOM 1586 O O . VAL A 1 215 ? -14.193 10.507 0.568 1.00 92.88 215 VAL A O 1
ATOM 1589 N N . ARG A 1 216 ? -13.174 11.294 -1.263 1.00 92.75 216 ARG A N 1
ATOM 1590 C CA . ARG A 1 216 ? -12.162 12.081 -0.529 1.00 92.75 216 ARG A CA 1
ATOM 1591 C C . ARG A 1 216 ? -12.758 13.066 0.468 1.00 92.75 216 ARG A C 1
ATOM 1593 O O . ARG A 1 216 ? -12.172 13.276 1.529 1.00 92.75 216 ARG A O 1
ATOM 1600 N N . ASP A 1 217 ? -13.907 13.651 0.165 1.00 93.12 217 ASP A N 1
ATOM 1601 C CA . ASP A 1 217 ? -14.538 14.635 1.050 1.00 93.12 217 ASP A CA 1
ATOM 1602 C C . ASP A 1 217 ? -15.182 13.992 2.291 1.00 93.12 217 ASP A C 1
ATOM 1604 O O . ASP A 1 217 ? -15.493 14.680 3.258 1.00 93.12 217 ASP A O 1
ATOM 1608 N N . GLN A 1 218 ? -15.285 12.659 2.322 1.00 94.69 218 GLN A N 1
ATOM 1609 C CA . GLN A 1 218 ? -15.782 11.889 3.466 1.00 94.69 218 GLN A CA 1
ATOM 1610 C C . GLN A 1 218 ? -14.666 11.446 4.428 1.00 94.69 218 GLN A C 1
ATOM 1612 O O . GLN A 1 218 ? -14.949 10.736 5.395 1.00 94.69 218 GLN A O 1
ATOM 1617 N N . THR A 1 219 ? -13.411 11.875 4.207 1.00 95.12 219 THR A N 1
ATOM 1618 C CA . THR A 1 219 ? -12.224 11.468 4.997 1.00 95.12 219 THR A CA 1
ATOM 1619 C C . THR A 1 219 ? -12.458 11.535 6.506 1.00 95.12 219 THR A C 1
ATOM 1621 O O . THR A 1 219 ? -12.026 10.644 7.230 1.00 95.12 219 THR A O 1
ATOM 1624 N N . ALA A 1 220 ? -13.152 12.568 6.992 1.00 95.75 220 ALA A N 1
ATOM 1625 C CA . ALA A 1 220 ? -13.387 12.760 8.422 1.00 95.75 220 ALA A CA 1
ATOM 1626 C C . ALA A 1 220 ? -14.246 11.653 9.064 1.00 95.75 220 ALA A C 1
ATOM 1628 O O . ALA A 1 220 ? -14.175 11.471 10.277 1.00 95.75 220 ALA A O 1
ATOM 1629 N N . THR A 1 221 ? -15.036 10.931 8.263 1.00 96.12 221 THR A N 1
ATOM 1630 C CA . THR A 1 221 ? -16.085 10.002 8.721 1.00 96.12 221 THR A CA 1
ATOM 1631 C C . THR A 1 221 ? -15.933 8.567 8.220 1.00 96.12 221 THR A C 1
ATOM 1633 O O . THR A 1 221 ? -16.650 7.695 8.695 1.00 96.12 221 THR A O 1
ATOM 1636 N N . ILE A 1 222 ? -15.040 8.311 7.260 1.00 95.94 222 ILE A N 1
ATOM 1637 C CA . ILE A 1 222 ? -14.749 6.955 6.776 1.00 95.94 222 ILE A CA 1
ATOM 1638 C C . ILE A 1 222 ? -14.069 6.179 7.902 1.00 95.94 222 ILE A C 1
ATOM 1640 O O . ILE A 1 222 ? -12.994 6.582 8.352 1.00 95.94 222 ILE A O 1
ATOM 1644 N N . THR A 1 223 ? -14.691 5.093 8.358 1.00 97.50 223 THR A N 1
ATOM 1645 C CA . THR A 1 223 ? -14.099 4.173 9.342 1.00 97.50 223 THR A CA 1
ATOM 1646 C C . THR A 1 223 ? -12.961 3.361 8.727 1.00 97.50 223 THR A C 1
ATOM 1648 O O . THR A 1 223 ? -12.768 3.358 7.508 1.00 97.50 223 THR A O 1
ATOM 1651 N N . ALA A 1 224 ? -12.185 2.653 9.551 1.00 95.62 224 ALA A N 1
ATOM 1652 C CA . ALA A 1 224 ? -11.212 1.692 9.029 1.00 95.62 224 ALA A CA 1
ATOM 1653 C C . ALA A 1 224 ? -11.896 0.623 8.156 1.00 95.62 224 ALA A C 1
ATOM 1655 O O . ALA A 1 224 ? -11.395 0.289 7.084 1.00 95.62 224 ALA A O 1
ATOM 1656 N N . GLY A 1 225 ? -13.084 0.169 8.564 1.00 95.38 225 GLY A N 1
ATOM 1657 C CA . GLY A 1 225 ? -13.883 -0.775 7.794 1.00 95.38 225 GLY A CA 1
ATOM 1658 C C . GLY A 1 225 ? -14.351 -0.242 6.443 1.00 95.38 225 GLY A C 1
ATOM 1659 O O . GLY A 1 225 ? -14.122 -0.884 5.423 1.00 95.38 225 GLY A O 1
ATOM 1660 N N . ASP A 1 226 ? -14.909 0.970 6.424 1.00 95.31 226 ASP A N 1
ATOM 1661 C CA . ASP A 1 226 ? -15.259 1.674 5.186 1.00 95.31 226 ASP A CA 1
ATOM 1662 C C . ASP A 1 226 ? -14.040 1.792 4.251 1.00 95.31 226 ASP A C 1
ATOM 1664 O O . ASP A 1 226 ? -14.150 1.592 3.042 1.00 95.31 226 ASP A O 1
ATOM 1668 N N . TYR A 1 227 ? -12.866 2.119 4.807 1.00 94.62 227 TYR A N 1
ATOM 1669 C CA . TYR A 1 227 ? -11.628 2.274 4.044 1.00 94.62 227 TYR A CA 1
ATOM 1670 C C . TYR A 1 227 ? -11.207 0.963 3.369 1.00 94.62 227 TYR A C 1
ATOM 1672 O O . TYR A 1 227 ? -10.871 0.978 2.186 1.00 94.62 227 TYR A O 1
ATOM 1680 N N . VAL A 1 228 ? -11.254 -0.164 4.088 1.00 93.31 228 VAL A N 1
ATOM 1681 C CA . VAL A 1 228 ? -10.976 -1.494 3.521 1.00 93.31 228 VAL A CA 1
ATOM 1682 C C . VAL A 1 228 ? -11.990 -1.836 2.427 1.00 93.31 228 VAL A C 1
ATOM 1684 O O . VAL A 1 228 ? -11.585 -2.186 1.321 1.00 93.31 228 VAL A O 1
ATOM 1687 N N . ASP A 1 229 ? -13.286 -1.645 2.682 1.00 92.25 229 ASP A N 1
ATOM 1688 C CA . ASP A 1 229 ? -14.363 -1.969 1.739 1.00 92.25 229 ASP A CA 1
ATOM 1689 C C . ASP A 1 229 ? -14.255 -1.194 0.416 1.00 92.25 229 ASP A C 1
ATOM 1691 O O . ASP A 1 229 ? -14.473 -1.753 -0.664 1.00 92.25 229 ASP A O 1
ATOM 1695 N N . ILE A 1 230 ? -13.885 0.090 0.482 1.00 91.81 230 ILE A N 1
ATOM 1696 C CA . ILE A 1 230 ? -13.634 0.934 -0.696 1.00 91.81 230 ILE A CA 1
ATOM 1697 C C . ILE A 1 230 ? -12.565 0.299 -1.596 1.00 91.81 230 ILE A C 1
ATOM 1699 O O . ILE A 1 230 ? -12.714 0.267 -2.823 1.00 91.81 230 ILE A O 1
ATOM 1703 N N . TRP A 1 231 ? -11.486 -0.214 -1.000 1.00 90.31 231 TRP A N 1
ATOM 1704 C CA . TRP A 1 231 ? -10.400 -0.841 -1.749 1.00 90.31 231 TRP A CA 1
ATOM 1705 C C . TRP A 1 231 ? -10.745 -2.241 -2.230 1.00 90.31 231 TRP A C 1
ATOM 1707 O O . TRP A 1 231 ? -10.426 -2.559 -3.373 1.00 90.31 231 TRP A O 1
ATOM 1717 N N . THR A 1 232 ? -11.471 -3.028 -1.440 1.00 90.12 232 THR A N 1
ATOM 1718 C CA . THR A 1 232 ? -12.050 -4.305 -1.879 1.00 90.12 232 THR A CA 1
ATOM 1719 C C . THR A 1 232 ? -12.868 -4.121 -3.152 1.00 90.12 232 THR A C 1
ATOM 1721 O O . THR A 1 232 ? -12.633 -4.795 -4.156 1.00 90.12 232 THR A O 1
ATOM 1724 N N . GLN A 1 233 ? -13.749 -3.121 -3.180 1.00 87.38 233 GLN A N 1
ATOM 1725 C CA . GLN A 1 233 ? -14.550 -2.822 -4.363 1.00 87.38 233 GLN A CA 1
ATOM 1726 C C . GLN A 1 233 ? -13.708 -2.340 -5.552 1.00 87.38 233 GLN A C 1
ATOM 1728 O O . GLN A 1 233 ? -13.992 -2.709 -6.692 1.00 87.38 233 GLN A O 1
ATOM 1733 N N . LYS A 1 234 ? -12.667 -1.530 -5.315 1.00 83.75 234 LYS A N 1
ATOM 1734 C CA . LYS A 1 234 ? -11.772 -1.059 -6.386 1.00 83.75 234 LYS A CA 1
ATOM 1735 C C . LYS A 1 234 ? -10.911 -2.167 -6.985 1.00 83.75 234 LYS A C 1
ATOM 1737 O O . LYS A 1 234 ? -10.685 -2.133 -8.192 1.00 83.75 234 LYS A O 1
ATOM 1742 N N . PHE A 1 235 ? -10.460 -3.128 -6.181 1.00 85.06 235 PHE A N 1
ATOM 1743 C CA . PHE A 1 235 ? -9.793 -4.330 -6.685 1.00 85.06 235 PHE A CA 1
ATOM 1744 C C . PHE A 1 235 ? -10.754 -5.222 -7.467 1.00 85.06 235 PHE A C 1
ATOM 1746 O O . PHE A 1 235 ? -10.330 -5.865 -8.429 1.00 85.06 235 PHE A O 1
ATOM 1753 N N . GLY A 1 236 ? -12.028 -5.248 -7.069 1.00 82.50 236 GLY A N 1
ATOM 1754 C CA . GLY A 1 236 ? -13.054 -6.112 -7.635 1.00 82.50 236 GLY A CA 1
ATOM 1755 C C . GLY A 1 236 ? -12.821 -7.589 -7.304 1.00 82.50 236 GLY A C 1
ATOM 1756 O O . GLY A 1 236 ? -11.704 -8.039 -7.045 1.00 82.50 236 GLY A O 1
ATOM 1757 N N . GLU A 1 237 ? -13.876 -8.389 -7.372 1.00 76.75 237 GLU A N 1
ATOM 1758 C CA . GLU A 1 237 ? -13.748 -9.845 -7.273 1.00 76.75 237 GLU A CA 1
ATOM 1759 C C . GLU A 1 237 ? -13.220 -10.449 -8.596 1.00 76.75 237 GLU A C 1
ATOM 1761 O O . GLU A 1 237 ? -13.388 -9.843 -9.660 1.00 76.75 237 GLU A O 1
ATOM 1766 N N . PRO A 1 238 ? -12.517 -11.600 -8.586 1.00 78.50 238 PRO A N 1
ATOM 1767 C CA . PRO A 1 238 ? -12.110 -12.382 -7.412 1.00 78.50 238 PRO A CA 1
ATOM 1768 C C . PRO A 1 238 ? -10.798 -11.925 -6.744 1.00 78.50 238 PRO A C 1
ATOM 1770 O O . PRO A 1 238 ? -10.473 -12.408 -5.665 1.00 78.50 238 PRO A O 1
ATOM 1773 N N . ALA A 1 239 ? -9.994 -11.030 -7.334 1.00 74.31 239 ALA A N 1
ATOM 1774 C CA . ALA A 1 239 ? -8.658 -10.753 -6.782 1.00 74.31 239 ALA A CA 1
ATOM 1775 C C . ALA A 1 239 ? -8.669 -10.097 -5.394 1.00 74.31 239 ALA A C 1
ATOM 1777 O O . ALA A 1 239 ? -7.681 -10.203 -4.673 1.00 74.31 239 ALA A O 1
ATOM 1778 N N . ALA A 1 240 ? -9.756 -9.422 -5.012 1.00 79.00 240 ALA A N 1
ATOM 1779 C CA . ALA A 1 240 ? -9.883 -8.866 -3.671 1.00 79.00 240 ALA A CA 1
ATOM 1780 C C . ALA A 1 240 ? -9.971 -9.952 -2.580 1.00 79.00 240 ALA A C 1
ATOM 1782 O O . ALA A 1 240 ? -9.417 -9.760 -1.498 1.00 79.00 240 ALA A O 1
ATOM 1783 N N . SER A 1 241 ? -10.608 -11.089 -2.877 1.00 82.75 241 SER A N 1
ATOM 1784 C CA . SER A 1 241 ? -10.766 -12.230 -1.962 1.00 82.75 241 SER A CA 1
ATOM 1785 C C . SER A 1 241 ? -9.738 -13.345 -2.176 1.00 82.75 241 SER A C 1
ATOM 1787 O O . SER A 1 241 ? -9.531 -14.181 -1.299 1.00 82.75 241 SER A O 1
ATOM 1789 N N . THR A 1 242 ? -9.065 -13.364 -3.327 1.00 85.75 242 THR A N 1
ATOM 1790 C CA . THR A 1 242 ? -8.057 -14.382 -3.636 1.00 85.75 242 THR A CA 1
ATOM 1791 C C . THR A 1 242 ? -6.752 -14.084 -2.894 1.00 85.75 242 THR A C 1
ATOM 1793 O O . THR A 1 242 ? -6.297 -12.931 -2.907 1.00 85.75 242 THR A O 1
ATOM 1796 N N . PRO A 1 243 ? -6.098 -15.101 -2.299 1.00 91.19 243 PRO A N 1
ATOM 1797 C CA . PRO A 1 243 ? -4.754 -14.948 -1.771 1.00 91.19 243 PRO A CA 1
ATOM 1798 C C . PRO A 1 243 ? -3.800 -14.306 -2.780 1.00 91.19 243 PRO A C 1
ATOM 1800 O O . PRO A 1 243 ? -3.815 -14.597 -3.980 1.00 91.19 243 PRO A O 1
ATOM 1803 N N . PHE A 1 244 ? -2.970 -13.397 -2.284 1.00 90.44 244 PHE A N 1
ATOM 1804 C CA . PHE A 1 244 ? -1.983 -12.689 -3.082 1.00 90.44 244 PHE A CA 1
ATOM 1805 C C . PHE A 1 244 ? -0.868 -13.626 -3.536 1.00 90.44 244 PHE A C 1
ATOM 1807 O O . PHE A 1 244 ? -0.365 -13.482 -4.646 1.00 90.44 244 PHE A O 1
ATOM 1814 N N . LEU A 1 245 ? -0.507 -14.606 -2.708 1.00 92.12 245 LEU A N 1
ATOM 1815 C CA . LEU A 1 245 ? 0.331 -15.726 -3.120 1.00 92.12 245 LEU A CA 1
ATOM 1816 C C . LEU A 1 245 ? -0.517 -16.762 -3.868 1.00 92.12 245 LEU A C 1
ATOM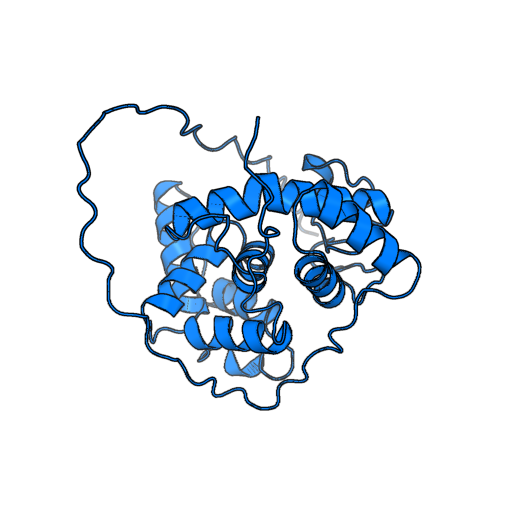 1818 O O . LEU A 1 245 ? -1.655 -17.043 -3.500 1.00 92.12 245 LEU A O 1
ATOM 1822 N N . ALA A 1 246 ? 0.033 -17.337 -4.934 1.00 84.19 246 ALA A N 1
ATOM 1823 C CA . ALA A 1 246 ? -0.627 -18.388 -5.694 1.00 84.19 246 ALA A CA 1
ATOM 1824 C C . ALA A 1 246 ? -0.705 -19.688 -4.871 1.00 84.19 246 ALA A C 1
ATOM 1826 O O . ALA A 1 246 ? 0.259 -20.088 -4.215 1.00 84.19 246 ALA A O 1
ATOM 1827 N N . GLN A 1 247 ? -1.846 -20.385 -4.929 1.00 69.88 247 GLN A N 1
ATOM 1828 C CA . GLN A 1 247 ? -1.993 -21.690 -4.278 1.00 69.88 247 GLN A CA 1
ATOM 1829 C C . GLN A 1 247 ? -0.984 -22.694 -4.858 1.00 69.88 247 GLN A C 1
ATOM 1831 O O . GLN A 1 247 ? -0.841 -22.809 -6.074 1.00 69.88 247 GLN A O 1
ATOM 1836 N N . GLY A 1 248 ? -0.284 -23.424 -3.986 1.00 55.28 248 GLY A N 1
ATOM 1837 C CA . GLY A 1 248 ? 0.751 -24.384 -4.388 1.00 55.28 248 GLY A CA 1
ATOM 1838 C C . GLY A 1 248 ? 2.149 -23.788 -4.577 1.00 55.28 248 GLY A C 1
ATOM 1839 O O . GLY A 1 248 ? 3.076 -24.541 -4.881 1.00 55.28 248 GLY A O 1
ATOM 1840 N N . ALA A 1 249 ? 2.341 -22.484 -4.334 1.00 49.84 249 ALA A N 1
ATOM 1841 C CA . ALA A 1 249 ? 3.658 -21.929 -4.035 1.00 49.84 249 ALA A CA 1
ATOM 1842 C C . ALA A 1 249 ? 4.098 -22.455 -2.659 1.00 49.84 249 ALA A C 1
ATOM 1844 O O . ALA A 1 249 ? 3.957 -21.793 -1.634 1.00 49.84 249 ALA A O 1
ATOM 1845 N N . ASN A 1 250 ? 4.542 -23.713 -2.619 1.00 39.03 250 ASN A N 1
ATOM 1846 C CA . ASN A 1 250 ? 5.182 -24.269 -1.441 1.00 39.03 250 ASN A CA 1
ATOM 1847 C C . ASN A 1 250 ? 6.348 -23.354 -1.069 1.00 39.03 250 ASN A C 1
ATOM 1849 O O . ASN A 1 250 ? 7.255 -23.142 -1.873 1.00 39.03 250 ASN A O 1
ATOM 1853 N N . ALA A 1 251 ? 6.322 -22.853 0.163 1.00 39.75 251 ALA A N 1
ATOM 1854 C CA . ALA A 1 251 ? 7.516 -22.398 0.845 1.00 39.75 251 ALA A CA 1
ATOM 1855 C C . ALA A 1 251 ? 8.499 -23.582 0.892 1.00 39.75 251 ALA A C 1
ATOM 1857 O O . ALA A 1 251 ? 8.351 -24.509 1.683 1.00 39.75 251 ALA A O 1
ATOM 1858 N N . GLY A 1 252 ? 9.450 -23.594 -0.031 1.00 37.56 252 GLY A N 1
ATOM 1859 C CA . GLY A 1 252 ? 10.569 -24.524 -0.083 1.00 37.56 252 GLY A CA 1
ATOM 1860 C C . GLY A 1 252 ? 11.614 -23.869 -0.976 1.00 37.56 252 GLY A C 1
ATOM 1861 O O . GLY A 1 252 ? 11.307 -23.517 -2.110 1.00 37.56 252 GLY A O 1
ATOM 1862 N N . THR A 1 253 ? 12.817 -23.577 -0.505 1.00 35.16 253 THR A N 1
ATOM 1863 C CA . THR A 1 253 ? 13.684 -24.344 0.404 1.00 35.16 253 THR A CA 1
ATOM 1864 C C . THR A 1 253 ? 14.543 -23.434 1.261 1.00 35.16 253 THR A C 1
ATOM 1866 O O . THR A 1 253 ? 15.008 -22.418 0.695 1.00 35.16 253 THR A O 1
#

Sequence (253 aa):
MAQLGDIAPAPAGPDFTNGTDGADFTLPPAEPEAPTRTSRFSGLTVMNPGQPPGNIGTMTHQLAGQYGVNPESYGRLVMIESTGNPAAHNTGTDARGLTQLTPPIRAKYGAGDGFDAHTNLRAGLDFITGDVLPSLSAATGIPQNELTAVHVYLSHQQGATGGPLLINAANADDPRPAWQVLQEGVNDLRREWGRPLMTAEQAQATIRRNLPPEVRDQTATITAGDYVDIWTQKFGEPAASTPFLAQGANAGT

pLDDT: mean 80.56, std 23.75, range [22.44, 98.38]

Organism: NCBI:txid2959716

Foldseek 3Di:
DDDDDDDDDDDDDDDPPDDDDDDDDPDDPDDPDQDDDDAPPPPDPQQPLDFQDDPLSVLLQVLCVVLLFDSSLSSSLLCLQAVNQLQDADPVQRQGGSNRDGPVLCVVQVCPSSSPSNSVSNSNSCCLVVAQLVLLCVLQVQHSQQQFSLLSNLCSLLPSQLSSQLVNCLSVVPQAQSLVSSQVSVQVVCVVVVHDGDDSVNSLCSLLVSDDPVCSVVNRRQGSNNSSVSSLSNNDPDRSRHRRRHPPPPPDD